Protein AF-A0A0S4QK52-F1 (afdb_monomer_lite)

Sequence (277 aa):
MHCRQPRCTAASPDALSPRVRAPAGSSVERHTVEILSLRLRTGLSNFGPVRRPDRPGGATAGPAPGRPCAKLPAVPTAVGSGPSRRAILAAVPLVGAGASVLLASAGCTSSDPVAPTPTANPADVAAATAAHQREAELLTAYDAAISRHPGLATTLRTIRAHHADHASDLAALGLPGVGASATSATSAAPTTSAAAATEPTTSAGDPAPNTADPADTSETQAATLTALAALEGTTATAHRAGCLTASTGLAGLLASLCAAESAHAELIGKAQPTVAR

Foldseek 3Di:
DDDDDDDDDDDDDPDDDDPDDDDCDDPVVVVVVVVVVVVLVVPPPDPDDDDPPDDDDDDDDDDDDDDDDDDDDDDDDPPDPDDDPVPPPPDDDDDDDDDDDPPDPDDPPPPDPPDPDPDDDVLQLVLLLVLLVLLVVLLVLLVVLCVLAVVCNVVSVVLSVVSVVLLVVSVVVVRPNRPPPDPPPDDPDDPDDDDDDDDDDDDDDDDDPPDDDPSHALVNNLVSLLVSLVSLQVSLVSLCVSLVRDDPVSSVSSPSSSVSSPVVSVVSVVCSVVSVD

Secondary structure (DSSP, 8-state):
--PPPPP-PPPP---PPP--------HHHHHHHHHHHHHHHTT-------PPPPPPP--------------PPPP------PPPGGGSSS------------------------PPPPPPPHHHHHHHHHHHHHHHHHHHHHHHHHHH-GGGHHHHHHHHHHHHHHHHHHHHT--TTSS---S---------------PPP------------TTS-HHHHHHHHHHHHHHHHHHHHHHHHHHTTS-HHHHHHHHHHHHHHHHHHHHHHHHHHHH--

Radius of gyration: 32.12 Å; chains: 1; bounding box: 55×112×88 Å

pLDDT: mean 70.53, std 21.99, range [33.38, 98.56]

Organism: NCBI:txid795642

Structure (mmCIF, N/CA/C/O backbone):
data_AF-A0A0S4QK52-F1
#
_entry.id   AF-A0A0S4QK52-F1
#
loop_
_atom_site.group_PDB
_atom_site.id
_atom_site.type_symbol
_atom_site.label_atom_id
_atom_site.label_alt_id
_atom_site.label_comp_id
_at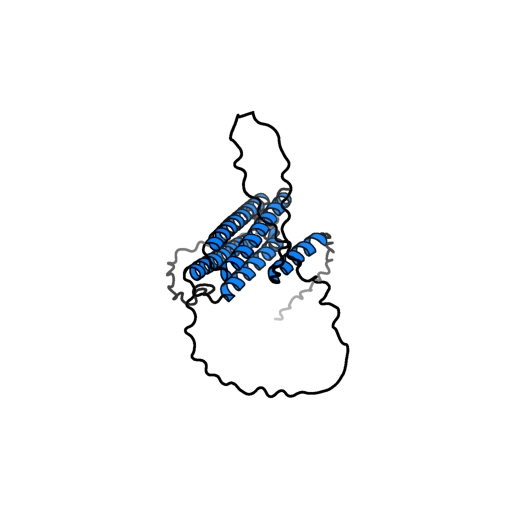om_site.label_asym_id
_atom_site.label_entity_id
_atom_site.label_seq_id
_atom_site.pdbx_PDB_ins_code
_atom_site.Cartn_x
_atom_site.Cartn_y
_atom_site.Cartn_z
_atom_site.occupancy
_atom_site.B_iso_or_equiv
_atom_site.auth_seq_id
_atom_site.auth_comp_id
_atom_site.auth_asym_id
_atom_site.auth_atom_id
_atom_site.pdbx_PDB_model_num
ATOM 1 N N . MET A 1 1 ? -19.087 -63.203 42.832 1.00 43.00 1 MET A N 1
ATOM 2 C CA . MET A 1 1 ? -18.611 -61.820 42.622 1.00 43.00 1 MET A CA 1
ATOM 3 C C . MET A 1 1 ? -19.157 -61.326 41.291 1.00 43.00 1 MET A C 1
ATOM 5 O O . MET A 1 1 ? -18.789 -61.863 40.257 1.00 43.00 1 MET A O 1
ATOM 9 N N . HIS A 1 2 ? -20.122 -60.411 41.317 1.00 43.91 2 HIS A N 1
ATOM 10 C CA . HIS A 1 2 ? -20.730 -59.802 40.131 1.00 43.91 2 HIS A CA 1
ATOM 11 C C . HIS A 1 2 ? -20.688 -58.288 40.335 1.00 43.91 2 HIS A C 1
ATOM 13 O O . HIS A 1 2 ? -21.418 -57.757 41.170 1.00 43.91 2 HIS A O 1
ATOM 19 N N . CYS A 1 3 ? -19.793 -57.612 39.614 1.00 49.44 3 CYS A N 1
ATOM 20 C CA . CYS A 1 3 ? -19.711 -56.156 39.603 1.00 49.44 3 CYS A CA 1
ATOM 21 C C . CYS A 1 3 ? -20.792 -55.595 38.677 1.00 49.44 3 CYS A C 1
ATOM 23 O O . CYS A 1 3 ? -20.814 -55.858 37.476 1.00 49.44 3 CYS A O 1
ATOM 25 N N . ARG A 1 4 ? -21.701 -54.827 39.274 1.00 57.47 4 ARG A N 1
ATOM 26 C CA . ARG A 1 4 ? -22.818 -54.135 38.634 1.00 57.47 4 ARG A CA 1
ATOM 27 C C . ARG A 1 4 ? -22.310 -52.773 38.147 1.00 57.47 4 ARG A C 1
ATOM 29 O O . ARG A 1 4 ? -21.865 -51.976 38.966 1.00 57.47 4 ARG A O 1
ATOM 36 N N . GLN A 1 5 ? -22.350 -52.511 36.841 1.00 53.88 5 GLN A N 1
ATOM 37 C CA . GLN A 1 5 ? -22.011 -51.192 36.296 1.00 53.88 5 GLN A CA 1
ATOM 38 C C . GLN A 1 5 ? -23.176 -50.196 36.444 1.00 53.88 5 GLN A C 1
ATOM 40 O O . GLN A 1 5 ? -24.331 -50.590 36.247 1.00 53.88 5 GLN A O 1
ATOM 45 N N . PRO A 1 6 ? -22.905 -48.913 36.753 1.00 62.16 6 PRO A N 1
ATOM 46 C CA . PRO A 1 6 ? -23.911 -47.861 36.731 1.00 62.16 6 PRO A CA 1
ATOM 47 C C . PRO A 1 6 ? -24.115 -47.311 35.310 1.00 62.16 6 PRO A C 1
ATOM 49 O O . PRO A 1 6 ? -23.175 -47.118 34.544 1.00 62.16 6 PRO A O 1
ATOM 52 N N . ARG A 1 7 ? -25.384 -47.063 34.970 1.00 60.03 7 ARG A N 1
ATOM 53 C CA . ARG A 1 7 ? -25.834 -46.450 33.716 1.00 60.03 7 ARG A CA 1
ATOM 54 C C . ARG A 1 7 ? -25.614 -44.936 33.764 1.00 60.03 7 ARG A C 1
ATOM 56 O O . ARG A 1 7 ? -26.207 -44.272 34.608 1.00 60.03 7 ARG A O 1
ATOM 63 N N . CYS A 1 8 ? -24.841 -44.398 32.824 1.00 50.81 8 CYS A N 1
ATOM 64 C CA . CYS A 1 8 ? -24.796 -42.963 32.546 1.00 50.81 8 CYS A CA 1
ATOM 65 C C . CYS A 1 8 ? -25.960 -42.582 31.620 1.00 50.81 8 CYS A C 1
ATOM 67 O O . CYS A 1 8 ? -26.027 -43.019 30.472 1.00 50.81 8 CYS A O 1
ATOM 69 N N . THR A 1 9 ? -26.888 -41.779 32.131 1.00 58.16 9 THR A N 1
ATOM 70 C CA . THR A 1 9 ? -27.933 -41.096 31.362 1.00 58.16 9 THR A CA 1
ATOM 71 C C . THR A 1 9 ? -27.340 -39.886 30.645 1.00 58.16 9 THR A C 1
ATOM 73 O O . THR A 1 9 ? -26.840 -38.970 31.293 1.00 58.16 9 THR A O 1
ATOM 76 N N . ALA A 1 10 ? -27.399 -39.882 29.313 1.00 48.88 10 ALA A N 1
ATOM 77 C CA . ALA A 1 10 ? -27.053 -38.733 28.485 1.00 48.88 10 ALA A CA 1
ATOM 78 C C . ALA A 1 10 ? -28.151 -37.660 28.587 1.00 48.88 10 ALA A C 1
ATOM 80 O O . ALA A 1 10 ? -29.318 -37.933 28.303 1.00 48.88 10 ALA A O 1
ATOM 81 N N . ALA A 1 11 ? -27.772 -36.450 29.000 1.00 50.84 11 ALA A N 1
ATOM 82 C CA . ALA A 1 11 ? -28.618 -35.264 28.964 1.00 50.84 11 ALA A CA 1
ATOM 83 C C . ALA A 1 11 ? -28.482 -34.577 27.595 1.00 50.84 11 ALA A C 1
ATOM 85 O O . ALA A 1 11 ? -27.373 -34.337 27.122 1.00 50.84 11 ALA A O 1
ATOM 86 N N . SER A 1 12 ? -29.621 -34.287 26.965 1.00 54.88 12 SER A N 1
ATOM 87 C CA . SER A 1 12 ? -29.738 -33.528 25.716 1.00 54.88 12 SER A CA 1
ATOM 88 C C . SER A 1 12 ? -29.705 -32.024 26.014 1.00 54.88 12 SER A C 1
ATOM 90 O O . SER A 1 12 ? -30.523 -31.579 26.821 1.00 54.88 12 SER A O 1
ATOM 92 N N . PRO A 1 13 ? -28.826 -31.223 25.385 1.00 59.38 13 PRO A N 1
ATOM 93 C CA . PRO A 1 13 ? -28.937 -29.774 25.422 1.00 59.38 13 PRO A CA 1
ATOM 94 C C . PRO A 1 13 ? -29.686 -29.275 24.180 1.00 59.38 13 PRO A C 1
ATOM 96 O O . PRO A 1 13 ? -29.113 -29.124 23.103 1.00 59.38 13 PRO A O 1
ATOM 99 N N . ASP A 1 14 ? -30.975 -29.002 24.359 1.00 58.12 14 ASP A N 1
ATOM 100 C CA . ASP A 1 14 ? -31.782 -28.187 23.451 1.00 58.12 14 ASP A CA 1
ATOM 101 C C . ASP A 1 14 ? -31.694 -26.741 23.969 1.00 58.12 14 ASP A C 1
ATOM 103 O O . ASP A 1 14 ? -32.298 -26.392 24.986 1.00 58.12 14 ASP A O 1
ATOM 107 N N . ALA A 1 15 ? -30.847 -25.915 23.350 1.00 46.19 15 ALA A N 1
ATOM 108 C CA . ALA A 1 15 ? -30.654 -24.524 23.750 1.00 46.19 15 ALA A CA 1
ATOM 109 C C . ALA A 1 15 ? -30.696 -23.598 22.531 1.00 46.19 15 ALA A C 1
ATOM 111 O O . ALA A 1 15 ? -29.905 -23.694 21.591 1.00 46.19 15 ALA A O 1
ATOM 112 N N . LEU A 1 16 ? -31.672 -22.696 22.594 1.00 52.41 16 LEU A N 1
ATOM 113 C CA . LEU A 1 16 ? -32.030 -21.677 21.626 1.00 52.41 16 LEU A CA 1
ATOM 114 C C . LEU A 1 16 ? -30.819 -20.850 21.165 1.00 52.41 16 LEU A C 1
ATOM 116 O O . LEU A 1 16 ? -30.166 -20.180 21.961 1.00 52.41 16 LEU A O 1
ATOM 120 N N . SER A 1 17 ? -30.593 -20.812 19.852 1.00 48.50 17 SER A N 1
ATOM 121 C CA . SER A 1 17 ? -29.702 -19.832 19.226 1.00 48.50 17 SER A CA 1
ATOM 122 C C . SER A 1 17 ? -30.371 -18.449 19.168 1.00 48.50 17 SER A C 1
ATOM 124 O O . SER A 1 17 ? -31.448 -18.324 18.575 1.00 48.50 17 SER A O 1
ATOM 126 N N . PRO A 1 18 ? -29.755 -17.381 19.707 1.00 51.25 18 PRO A N 1
ATOM 127 C CA . PRO A 1 18 ? -30.228 -16.022 19.490 1.00 51.25 18 PRO A CA 1
ATOM 128 C C . PRO A 1 18 ? -29.895 -15.574 18.059 1.00 51.25 18 PRO A C 1
ATOM 130 O O . PRO A 1 18 ? -28.737 -15.534 17.643 1.00 51.25 18 PRO A O 1
ATOM 133 N N . ARG A 1 19 ? -30.926 -15.198 17.293 1.00 41.31 19 ARG A N 1
ATOM 134 C CA . ARG A 1 19 ? -30.771 -14.472 16.023 1.00 41.31 19 ARG A CA 1
ATOM 135 C C . ARG A 1 19 ? -30.183 -13.087 16.308 1.00 41.31 19 ARG A C 1
ATOM 137 O O . ARG A 1 19 ? -30.919 -12.140 16.577 1.00 41.31 19 ARG A O 1
ATOM 144 N N . VAL A 1 20 ? -28.863 -12.962 16.217 1.00 46.88 20 VAL A N 1
ATOM 145 C CA . VAL A 1 20 ? -28.184 -11.663 16.176 1.00 46.88 20 VAL A CA 1
ATOM 146 C C . VAL A 1 20 ? -28.457 -11.032 14.811 1.00 46.88 20 VAL A C 1
ATOM 148 O O . VAL A 1 20 ? -28.022 -11.517 13.768 1.00 46.88 20 VAL A O 1
ATOM 151 N N . ARG A 1 21 ? -29.244 -9.956 14.818 1.00 46.25 21 ARG A N 1
ATOM 152 C CA . ARG A 1 21 ? -29.555 -9.140 13.644 1.00 46.25 21 ARG A CA 1
ATOM 153 C C . ARG A 1 21 ? -28.323 -8.292 13.317 1.00 46.25 21 ARG A C 1
ATOM 155 O O . ARG A 1 21 ? -28.022 -7.350 14.041 1.00 46.25 21 ARG A O 1
ATOM 162 N N . ALA A 1 22 ? -27.609 -8.648 12.251 1.00 40.84 22 ALA A N 1
ATOM 163 C CA . ALA A 1 22 ? -26.472 -7.875 11.759 1.00 40.84 22 ALA A CA 1
ATOM 164 C C . ALA A 1 22 ? -26.901 -6.432 11.407 1.00 40.84 22 ALA A C 1
ATOM 166 O O . ALA A 1 22 ? -27.966 -6.251 10.803 1.00 40.84 22 ALA A O 1
ATOM 167 N N . PRO A 1 23 ? -26.105 -5.403 11.755 1.00 49.50 23 PRO A N 1
ATOM 168 C CA . PRO A 1 23 ? -26.383 -4.037 11.342 1.00 49.50 23 PRO A CA 1
ATOM 169 C C . PRO A 1 23 ? -26.212 -3.914 9.825 1.00 49.50 23 PRO A C 1
ATOM 171 O O . PRO A 1 23 ? -25.238 -4.396 9.244 1.00 49.50 23 PRO A O 1
ATOM 174 N N . ALA A 1 24 ? -27.175 -3.258 9.180 1.00 47.03 24 ALA A N 1
ATOM 175 C CA . ALA A 1 24 ? -27.124 -2.905 7.769 1.00 47.03 24 ALA A CA 1
ATOM 176 C C . ALA A 1 24 ? -26.020 -1.857 7.536 1.00 47.03 24 ALA A C 1
ATOM 178 O O . ALA A 1 24 ? -26.281 -0.659 7.479 1.00 47.03 24 ALA A O 1
ATOM 179 N N . GLY A 1 25 ? -24.770 -2.316 7.440 1.00 41.78 25 GLY A N 1
ATOM 180 C CA . GLY A 1 25 ? -23.644 -1.513 6.974 1.00 41.78 25 GLY A CA 1
ATOM 181 C C . GLY A 1 25 ? -23.904 -1.073 5.537 1.00 41.78 25 GLY A C 1
ATOM 182 O O . GLY A 1 25 ? -24.152 -1.914 4.665 1.00 41.78 25 GLY A O 1
ATOM 183 N N . SER A 1 26 ? -23.906 0.244 5.333 1.00 48.22 26 SER A N 1
ATOM 184 C CA . SER A 1 26 ? -24.355 0.927 4.124 1.00 48.22 26 SER A CA 1
ATOM 185 C C . SER A 1 26 ? -23.719 0.338 2.855 1.00 48.22 26 SER A C 1
ATOM 187 O O . SER A 1 26 ? -22.507 0.177 2.728 1.00 48.22 26 SER A O 1
ATOM 189 N N . SER A 1 27 ? -24.561 0.005 1.876 1.00 47.41 27 SER A N 1
ATOM 190 C CA . SER A 1 27 ? -24.146 -0.571 0.588 1.00 47.41 27 SER A CA 1
ATOM 191 C C . SER A 1 27 ? -23.271 0.376 -0.255 1.00 47.41 27 SER A C 1
ATOM 193 O O . SER A 1 27 ? -22.750 -0.029 -1.291 1.00 47.41 27 SER A O 1
ATOM 195 N N . VAL A 1 28 ? -23.116 1.631 0.175 1.00 50.09 28 VAL A N 1
ATOM 196 C CA . VAL A 1 28 ? -22.441 2.702 -0.565 1.00 50.09 28 VAL A CA 1
ATOM 197 C C . VAL A 1 28 ? -20.920 2.658 -0.364 1.00 50.09 28 VAL A C 1
ATOM 199 O O . VAL A 1 28 ? -20.176 2.840 -1.328 1.00 50.09 28 VAL A O 1
ATOM 202 N N . GLU A 1 29 ? -20.425 2.321 0.832 1.00 48.03 29 GLU A N 1
ATOM 203 C CA . GLU A 1 29 ? -18.972 2.211 1.063 1.00 48.03 29 GLU A CA 1
ATOM 204 C C . GLU A 1 29 ? -18.362 0.998 0.355 1.00 48.03 29 GLU A C 1
ATOM 206 O O . GLU A 1 29 ? -17.316 1.121 -0.281 1.00 48.03 29 GLU A O 1
ATOM 211 N N . ARG A 1 30 ? -19.060 -0.147 0.352 1.00 52.78 30 ARG A N 1
ATOM 212 C CA . ARG A 1 30 ? -18.590 -1.357 -0.347 1.00 52.78 30 ARG A CA 1
ATOM 213 C C . ARG A 1 30 ? -18.442 -1.159 -1.858 1.00 52.78 30 ARG A C 1
ATOM 215 O O . ARG A 1 30 ? -17.514 -1.704 -2.443 1.00 52.78 30 ARG A O 1
ATOM 222 N N . HIS A 1 31 ? -19.302 -0.353 -2.483 1.00 46.03 31 HIS A N 1
ATOM 223 C CA . HIS A 1 31 ? -19.218 -0.068 -3.920 1.00 46.03 31 HIS A CA 1
ATOM 224 C C . HIS A 1 31 ? -18.067 0.877 -4.283 1.00 46.03 31 HIS A C 1
ATOM 226 O O . HIS A 1 31 ? -17.498 0.777 -5.367 1.00 46.03 31 HIS A O 1
ATOM 232 N N . THR A 1 32 ? -17.697 1.787 -3.383 1.00 50.44 32 THR A N 1
ATOM 233 C CA . THR A 1 32 ? -16.669 2.793 -3.680 1.00 50.44 32 THR A CA 1
ATOM 234 C C . THR A 1 32 ? -15.266 2.178 -3.653 1.00 50.44 32 THR A C 1
ATOM 236 O O . THR A 1 32 ? -14.434 2.510 -4.497 1.00 50.44 32 THR A O 1
ATOM 239 N N . VAL A 1 33 ? -15.029 1.224 -2.744 1.00 53.88 33 VAL A N 1
ATOM 240 C CA . VAL A 1 33 ? -13.758 0.485 -2.648 1.00 53.88 33 VAL A CA 1
ATOM 241 C C . VAL A 1 33 ? -13.579 -0.464 -3.837 1.00 53.88 33 VAL A C 1
ATOM 243 O O . VAL A 1 33 ? -12.517 -0.470 -4.449 1.00 53.88 33 VAL A O 1
ATOM 246 N N . GLU A 1 34 ? -14.632 -1.183 -4.241 1.00 54.25 34 GLU A N 1
ATOM 247 C CA . GLU A 1 34 ? -14.617 -2.041 -5.439 1.00 54.25 34 GLU A CA 1
ATOM 248 C C . GLU A 1 34 ? -14.289 -1.245 -6.710 1.00 54.25 34 GLU A C 1
ATOM 250 O O . GLU A 1 34 ? -13.429 -1.650 -7.486 1.00 54.25 34 GLU A O 1
ATOM 255 N N . ILE A 1 35 ? -14.896 -0.068 -6.905 1.00 53.56 35 ILE A N 1
ATOM 256 C CA . ILE A 1 35 ? -14.652 0.763 -8.094 1.00 53.56 35 ILE A CA 1
ATOM 257 C C . ILE A 1 35 ? -13.223 1.326 -8.116 1.00 53.56 35 ILE A C 1
ATOM 259 O O . ILE A 1 35 ? -12.638 1.434 -9.197 1.00 53.56 35 ILE A O 1
ATOM 263 N N . LEU A 1 36 ? -12.642 1.674 -6.961 1.00 50.00 36 LEU A N 1
ATOM 264 C CA . LEU A 1 36 ? -11.237 2.087 -6.902 1.00 50.00 36 LEU A CA 1
ATOM 265 C C . LEU A 1 36 ? -10.311 0.905 -7.215 1.00 50.00 36 LEU A C 1
ATOM 267 O O . LEU A 1 36 ? -9.479 1.022 -8.113 1.00 50.00 36 LEU A O 1
ATOM 271 N N . SER A 1 37 ? -10.504 -0.244 -6.564 1.00 48.28 37 SER A N 1
ATOM 272 C CA . SER A 1 37 ? -9.679 -1.443 -6.766 1.00 48.28 37 SER A CA 1
ATOM 273 C C . SER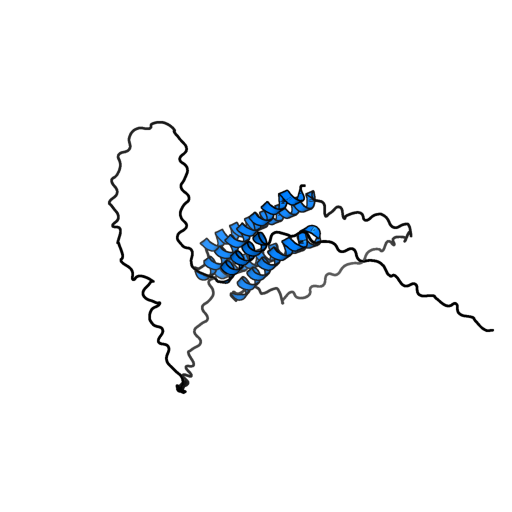 A 1 37 ? -9.764 -1.988 -8.197 1.00 48.28 37 SER A C 1
ATOM 275 O O . SER A 1 37 ? -8.749 -2.397 -8.761 1.00 48.28 37 SER A O 1
ATOM 277 N N . LEU A 1 38 ? -10.939 -1.927 -8.836 1.00 47.47 38 LEU A N 1
ATOM 278 C CA . LEU A 1 38 ? -11.115 -2.323 -10.237 1.00 47.47 38 LEU A CA 1
ATOM 279 C C . LEU A 1 38 ? -10.433 -1.337 -11.200 1.00 47.47 38 LEU A C 1
ATOM 281 O O . LEU A 1 38 ? -9.8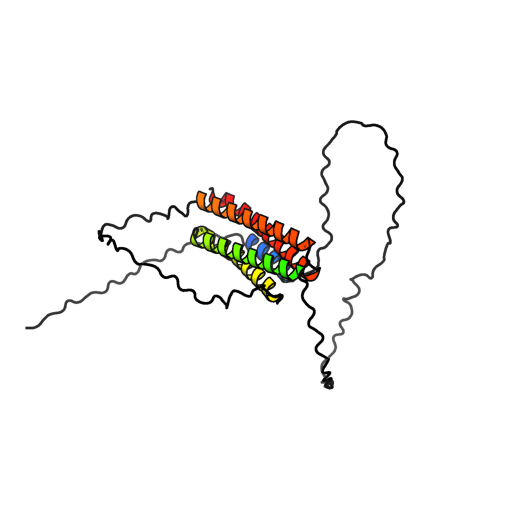98 -1.748 -12.231 1.00 47.47 38 LEU A O 1
ATOM 285 N N . ARG A 1 39 ? -10.403 -0.037 -10.870 1.00 50.72 39 ARG A N 1
ATOM 286 C CA . ARG A 1 39 ? -9.687 0.987 -11.657 1.00 50.72 39 ARG A CA 1
ATOM 287 C C . ARG A 1 39 ? -8.170 0.908 -11.501 1.00 50.72 39 ARG A C 1
ATOM 289 O O . ARG A 1 39 ? -7.470 1.159 -12.476 1.00 50.72 39 ARG A O 1
ATOM 296 N N . LEU A 1 40 ? -7.683 0.535 -10.320 1.00 48.16 40 LEU A N 1
ATOM 297 C CA . LEU A 1 40 ? -6.263 0.288 -10.060 1.00 48.16 40 LEU A CA 1
ATOM 298 C C . LEU A 1 40 ? -5.780 -0.994 -10.769 1.00 48.16 40 LEU A C 1
ATOM 300 O O . LEU A 1 40 ? -4.752 -0.957 -11.437 1.00 48.16 40 LEU A O 1
ATOM 304 N N . ARG A 1 41 ? -6.564 -2.086 -10.751 1.00 47.06 41 ARG A N 1
ATOM 305 C CA . ARG A 1 41 ? -6.215 -3.348 -11.447 1.00 47.06 41 ARG A CA 1
ATOM 306 C C . ARG A 1 41 ? -6.271 -3.284 -12.970 1.00 47.06 41 ARG A C 1
ATOM 308 O O . ARG A 1 41 ? -5.556 -4.024 -13.632 1.00 47.06 41 ARG A O 1
ATOM 315 N N . THR A 1 42 ? -7.138 -2.457 -13.553 1.00 46.81 42 THR A N 1
ATOM 316 C CA . THR A 1 42 ? -7.342 -2.465 -15.016 1.00 46.81 42 THR A CA 1
ATOM 317 C C . THR A 1 42 ? -6.363 -1.593 -15.796 1.00 46.81 42 THR A C 1
ATOM 319 O O . THR A 1 42 ? -6.466 -1.551 -17.021 1.00 46.81 42 THR A O 1
ATOM 322 N N . GLY A 1 43 ? -5.414 -0.903 -15.142 1.00 40.00 43 GLY A N 1
ATOM 323 C CA . GLY A 1 43 ? -4.367 -0.141 -15.839 1.00 40.00 43 GLY A CA 1
ATOM 324 C C . GLY A 1 43 ? -4.917 0.835 -16.889 1.00 40.00 43 GLY A C 1
ATOM 325 O O . GLY A 1 43 ? -4.259 1.135 -17.889 1.00 40.00 43 GLY A O 1
ATOM 326 N N . LEU A 1 44 ? -6.160 1.300 -16.714 1.00 39.62 44 LEU A N 1
ATOM 327 C CA . LEU A 1 44 ? -6.824 2.158 -17.681 1.00 39.62 44 LEU A CA 1
ATOM 328 C C . LEU A 1 44 ? -6.208 3.547 -17.576 1.00 39.62 44 LEU A C 1
ATOM 330 O O . LEU A 1 44 ? -6.564 4.369 -16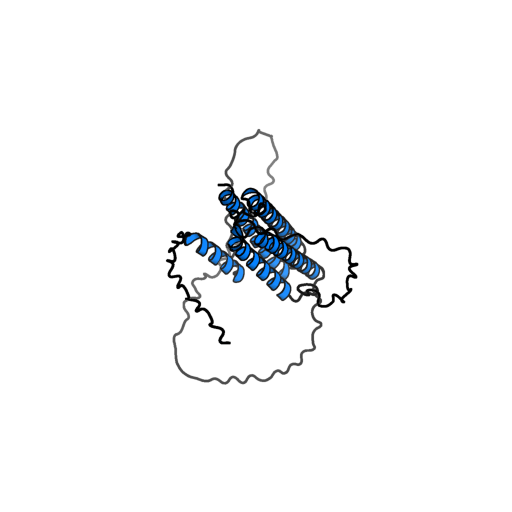.733 1.00 39.62 44 LEU A O 1
ATOM 334 N N . SER A 1 45 ? -5.269 3.773 -18.489 1.00 42.00 45 SER A N 1
ATOM 335 C CA . SER A 1 45 ? -4.535 5.004 -18.769 1.00 42.00 45 SER A CA 1
ATOM 336 C C . SER A 1 45 ? -5.461 6.112 -19.284 1.00 42.00 45 SER A C 1
ATOM 338 O O . SER A 1 45 ? -5.283 6.645 -20.376 1.00 42.00 45 SER A O 1
ATOM 340 N N . ASN A 1 46 ? -6.492 6.452 -18.514 1.00 39.94 46 ASN A N 1
ATOM 341 C CA . ASN A 1 46 ? -7.415 7.533 -18.817 1.00 39.94 46 ASN A CA 1
ATOM 342 C C . ASN A 1 46 ? -7.500 8.492 -17.628 1.00 39.94 46 ASN A C 1
ATOM 344 O O . ASN A 1 46 ? -8.568 8.765 -17.081 1.00 39.94 46 ASN A O 1
ATOM 348 N N . PHE A 1 47 ? -6.342 9.026 -17.236 1.00 42.09 47 PHE A N 1
ATOM 349 C CA . PHE A 1 47 ? -6.298 10.304 -16.541 1.00 42.09 47 PHE A CA 1
ATOM 350 C C . PHE A 1 47 ? -6.726 11.383 -17.539 1.00 42.09 47 PHE A C 1
ATOM 352 O O . PHE A 1 47 ? -5.921 11.950 -18.275 1.00 42.09 47 PHE A O 1
ATOM 359 N N . GLY A 1 48 ? -8.033 11.645 -17.590 1.00 46.22 48 GLY A N 1
ATOM 360 C CA . GLY A 1 48 ? -8.537 12.888 -18.160 1.00 46.22 48 GLY A CA 1
ATOM 361 C C . GLY A 1 48 ? -7.903 14.085 -17.434 1.00 46.22 48 GLY A C 1
ATOM 362 O O . GLY A 1 48 ? -7.490 13.951 -16.279 1.00 46.22 48 GLY A O 1
ATOM 363 N N . PRO A 1 49 ? -7.801 15.256 -18.084 1.00 33.38 49 PRO A N 1
ATOM 364 C CA . PRO A 1 49 ? -7.139 16.416 -17.505 1.00 33.38 49 PRO A CA 1
ATOM 365 C C . PRO A 1 49 ? -7.794 16.780 -16.171 1.00 33.38 49 PRO A C 1
ATOM 367 O O . PRO A 1 49 ? -8.959 17.181 -16.122 1.00 33.38 49 PRO A O 1
ATOM 370 N N . VAL A 1 50 ? -7.033 16.631 -15.086 1.00 43.44 50 VAL A N 1
ATOM 371 C CA . VAL A 1 50 ? -7.419 17.087 -13.751 1.00 43.44 50 VAL A CA 1
ATOM 372 C C . VAL A 1 50 ? -7.622 18.597 -13.842 1.00 43.44 50 VAL A C 1
ATOM 374 O O . VAL A 1 50 ? -6.669 19.359 -14.019 1.00 43.44 50 VAL A O 1
ATOM 377 N N . ARG A 1 51 ? -8.882 19.040 -13.775 1.00 45.75 51 ARG A N 1
ATOM 378 C CA . ARG A 1 51 ? -9.205 20.461 -13.641 1.00 45.75 51 ARG A CA 1
ATOM 379 C C . ARG A 1 51 ? -8.606 20.935 -12.323 1.00 45.75 51 ARG A C 1
ATOM 381 O O . ARG A 1 51 ? -8.965 20.425 -11.264 1.00 45.75 51 ARG A O 1
ATOM 388 N N . ARG A 1 52 ? -7.675 21.888 -12.404 1.00 46.72 52 ARG A N 1
ATOM 389 C CA . ARG A 1 52 ? -7.147 22.588 -11.231 1.00 46.72 52 ARG A CA 1
ATOM 390 C C . ARG A 1 52 ? -8.326 23.174 -10.445 1.00 46.72 52 ARG A C 1
ATOM 392 O O . ARG A 1 52 ? -9.147 23.847 -11.068 1.00 46.72 52 ARG A O 1
ATOM 399 N N . PRO A 1 53 ? -8.421 22.952 -9.126 1.00 48.31 53 PRO A N 1
ATOM 400 C CA . PRO A 1 53 ? -9.363 23.699 -8.314 1.00 48.31 53 PRO A CA 1
ATOM 401 C C . PRO A 1 53 ? -8.976 25.181 -8.352 1.00 48.31 53 PRO A C 1
ATOM 403 O O . PRO A 1 53 ? -7.810 25.538 -8.154 1.00 48.31 53 PRO A O 1
ATOM 406 N N . ASP A 1 54 ? -9.965 26.022 -8.651 1.00 50.41 54 ASP A N 1
ATOM 407 C CA . ASP A 1 54 ? -9.859 27.470 -8.557 1.00 50.41 54 ASP A CA 1
ATOM 408 C C . ASP A 1 54 ? -9.405 27.857 -7.149 1.00 50.41 54 ASP A C 1
ATOM 410 O O . ASP A 1 54 ? -9.982 27.462 -6.135 1.00 50.41 54 ASP A O 1
ATOM 414 N N . ARG A 1 55 ? -8.312 28.615 -7.106 1.00 54.69 55 ARG A N 1
ATOM 415 C CA . ARG A 1 55 ? -7.706 29.136 -5.886 1.00 54.69 55 ARG A CA 1
ATOM 416 C C . ARG A 1 55 ? -8.596 30.277 -5.376 1.00 54.69 55 ARG A C 1
ATOM 418 O O . ARG A 1 55 ? -8.725 31.269 -6.095 1.00 54.69 55 ARG A O 1
ATOM 425 N N . PRO A 1 56 ? -9.187 30.202 -4.170 1.00 57.56 56 PRO A N 1
ATOM 426 C CA . PRO A 1 56 ? -9.905 31.340 -3.617 1.00 57.56 56 PRO A CA 1
ATOM 427 C C . PRO A 1 56 ? -8.906 32.458 -3.302 1.00 57.56 56 PRO A C 1
ATOM 429 O O . PRO A 1 56 ? -7.947 32.275 -2.549 1.00 57.56 56 PRO A O 1
ATOM 432 N N . GLY A 1 57 ? -9.119 33.607 -3.942 1.00 60.94 57 GLY A N 1
ATOM 433 C CA . GLY A 1 57 ? -8.380 34.835 -3.697 1.00 60.94 57 GLY A CA 1
ATOM 434 C C . GLY A 1 57 ? -8.642 35.347 -2.283 1.00 60.94 57 GLY A C 1
ATOM 435 O O . GLY A 1 57 ? -9.770 35.691 -1.943 1.00 60.94 57 GLY A O 1
ATOM 436 N N . GLY A 1 58 ? -7.580 35.395 -1.480 1.00 50.19 58 GLY A N 1
ATOM 437 C CA . GLY A 1 58 ? -7.523 36.048 -0.174 1.00 50.19 58 GLY A CA 1
ATOM 438 C C . GLY A 1 58 ? -6.588 37.256 -0.230 1.00 50.19 58 GLY A C 1
ATOM 439 O O . GLY A 1 58 ? -5.538 37.212 -0.862 1.00 50.19 58 GLY A O 1
ATOM 440 N N . ALA A 1 59 ? -7.034 38.340 0.385 1.00 49.00 59 ALA A N 1
ATOM 441 C CA . ALA A 1 59 ? -6.717 39.728 0.103 1.00 49.00 59 ALA A CA 1
ATOM 442 C C . ALA A 1 59 ? -5.381 40.280 0.656 1.00 49.00 59 ALA A C 1
ATOM 444 O O . ALA A 1 59 ? -4.928 39.931 1.738 1.00 49.00 59 ALA A O 1
ATOM 445 N N . THR A 1 60 ? -4.875 41.260 -0.107 1.00 54.06 60 THR A N 1
ATOM 446 C CA . THR A 1 60 ? -4.253 42.539 0.293 1.00 54.06 60 THR A CA 1
ATOM 447 C C . THR A 1 60 ? -3.025 42.554 1.209 1.00 54.06 60 THR A C 1
ATOM 449 O O . THR A 1 60 ? -3.139 42.589 2.431 1.00 54.06 60 THR A O 1
ATOM 452 N N . ALA A 1 61 ? -1.856 42.781 0.600 1.00 47.97 61 ALA A N 1
ATOM 453 C CA . ALA A 1 61 ? -0.761 43.518 1.225 1.00 47.97 61 ALA A CA 1
ATOM 454 C C . ALA A 1 61 ? -0.117 44.485 0.211 1.00 47.97 61 ALA A C 1
ATOM 456 O O . ALA A 1 61 ? 0.376 44.045 -0.820 1.00 47.97 61 ALA A O 1
ATOM 457 N N . GLY A 1 62 ? -0.163 45.784 0.538 1.00 53.31 62 GLY A N 1
ATOM 458 C CA . GLY A 1 62 ? 0.891 46.797 0.341 1.00 53.31 62 GLY A CA 1
ATOM 459 C C . GLY A 1 62 ? 1.405 47.136 -1.074 1.00 53.31 62 GLY A C 1
ATOM 460 O O . GLY A 1 62 ? 1.896 46.259 -1.779 1.00 53.31 62 GLY A O 1
ATOM 461 N N . PRO A 1 63 ? 1.419 48.425 -1.475 1.00 63.16 63 PRO A N 1
ATOM 462 C CA . PRO A 1 63 ? 1.950 48.850 -2.766 1.00 63.16 63 PRO A CA 1
ATOM 463 C C . PRO A 1 63 ? 3.485 48.932 -2.743 1.00 63.16 63 PRO A C 1
ATOM 465 O O . PRO A 1 63 ? 4.062 49.701 -1.977 1.00 63.16 63 PRO A O 1
ATOM 468 N N . ALA A 1 64 ? 4.145 48.191 -3.634 1.00 55.03 64 ALA A N 1
ATOM 469 C CA . ALA A 1 64 ? 5.548 48.401 -3.989 1.00 55.03 64 ALA A CA 1
ATOM 470 C C . ALA A 1 64 ? 5.631 48.919 -5.439 1.00 55.03 64 ALA A C 1
ATOM 472 O O . ALA A 1 64 ? 5.010 48.327 -6.328 1.00 55.03 64 ALA A O 1
ATOM 473 N N . PRO A 1 65 ? 6.357 50.019 -5.710 1.00 64.19 65 PRO A N 1
ATOM 474 C CA . PRO A 1 65 ? 6.407 50.607 -7.039 1.00 64.19 65 PRO A CA 1
ATOM 475 C C . PRO A 1 65 ? 7.366 49.862 -7.976 1.00 64.19 65 PRO A C 1
ATOM 477 O O . PRO A 1 65 ? 8.517 49.592 -7.647 1.00 64.19 65 PRO A O 1
ATOM 480 N N . GLY A 1 66 ? 6.880 49.638 -9.197 1.00 56.25 66 GLY A N 1
ATOM 481 C CA . GLY A 1 66 ? 7.669 49.815 -10.414 1.00 56.25 66 GLY A CA 1
ATOM 482 C C . GLY A 1 66 ? 8.695 48.736 -10.747 1.00 56.25 66 GLY A C 1
ATOM 483 O O . GLY A 1 66 ? 9.895 48.934 -10.582 1.00 56.25 66 GLY A O 1
ATOM 484 N N . ARG A 1 67 ? 8.240 47.659 -11.394 1.00 59.75 67 ARG A N 1
ATOM 485 C CA . ARG A 1 67 ? 9.075 46.922 -12.353 1.00 59.75 67 ARG A CA 1
ATOM 486 C C . ARG A 1 67 ? 8.371 46.875 -13.711 1.00 59.75 67 ARG A C 1
ATOM 488 O O . ARG A 1 67 ? 7.225 46.428 -13.767 1.00 59.75 67 ARG A O 1
ATOM 495 N N . PRO A 1 68 ? 9.005 47.360 -14.795 1.00 61.91 68 PRO A N 1
ATOM 496 C CA . PRO A 1 68 ? 8.389 47.370 -16.113 1.00 61.91 68 PRO A CA 1
ATOM 497 C C . PRO A 1 68 ? 8.181 45.941 -16.624 1.00 61.91 68 PRO A C 1
ATOM 499 O O . PRO A 1 68 ? 9.084 45.105 -16.590 1.00 61.91 68 PRO A O 1
ATOM 502 N N . CYS A 1 69 ? 6.963 45.684 -17.099 1.00 48.62 69 CYS A N 1
ATOM 503 C CA . CYS A 1 69 ? 6.566 44.454 -17.767 1.00 48.62 69 CYS A CA 1
ATOM 504 C C . CYS A 1 69 ? 7.428 44.216 -19.011 1.00 48.62 69 CYS A C 1
ATOM 506 O O . CYS A 1 69 ? 7.293 44.920 -20.013 1.00 48.62 69 CYS A O 1
ATOM 508 N N . ALA A 1 70 ? 8.263 43.179 -18.973 1.00 60.25 70 ALA A N 1
ATOM 509 C CA . ALA A 1 70 ? 8.783 42.566 -20.184 1.00 60.25 70 ALA A CA 1
ATOM 510 C C . ALA A 1 70 ? 7.625 41.836 -20.881 1.00 60.25 70 ALA A C 1
ATOM 512 O O . ALA A 1 70 ? 7.052 40.879 -20.360 1.00 60.25 70 ALA A O 1
ATOM 513 N N . LYS A 1 71 ? 7.250 42.350 -22.051 1.00 63.44 71 LYS A N 1
ATOM 514 C CA . LYS A 1 71 ? 6.218 41.815 -22.937 1.00 63.44 71 LYS A CA 1
ATOM 515 C C . LYS A 1 71 ? 6.709 40.481 -23.507 1.00 63.44 71 LYS A C 1
ATOM 517 O O . LYS A 1 71 ? 7.528 40.467 -24.419 1.00 63.44 71 LYS A O 1
ATOM 522 N N . LEU A 1 72 ? 6.253 39.368 -22.935 1.00 63.47 72 LEU A N 1
ATOM 523 C CA . LEU A 1 72 ? 6.523 38.039 -23.482 1.00 63.47 72 LEU A CA 1
ATOM 524 C C . LEU A 1 72 ? 5.755 37.857 -24.807 1.00 63.47 72 LEU A C 1
ATOM 526 O O . LEU A 1 72 ? 4.593 38.266 -24.892 1.00 63.47 72 LEU A O 1
ATOM 530 N N . PRO A 1 73 ? 6.379 37.272 -25.844 1.00 63.06 73 PRO A N 1
ATOM 531 C CA . PRO A 1 73 ? 5.718 36.998 -27.112 1.00 63.06 73 PRO A CA 1
ATOM 532 C C . PRO A 1 73 ? 4.628 35.933 -26.946 1.00 63.06 73 PRO A C 1
ATOM 534 O O . PRO A 1 73 ? 4.784 34.953 -26.219 1.00 63.06 73 PRO A O 1
ATOM 537 N N . ALA A 1 74 ? 3.512 36.155 -27.640 1.00 61.56 74 ALA A N 1
ATOM 538 C CA . ALA A 1 74 ? 2.383 35.243 -27.706 1.00 61.56 74 ALA A CA 1
ATOM 539 C C . ALA A 1 74 ? 2.820 33.880 -28.260 1.00 61.56 74 ALA A C 1
ATOM 541 O O . ALA A 1 74 ? 3.394 33.790 -29.345 1.00 61.56 74 ALA A O 1
ATOM 542 N N . VAL A 1 75 ? 2.523 32.820 -27.512 1.00 66.38 75 VAL A N 1
ATOM 543 C CA . VAL A 1 75 ? 2.681 31.439 -27.971 1.00 66.38 75 VAL A CA 1
ATOM 544 C C . VAL A 1 75 ? 1.542 31.138 -28.955 1.00 66.38 75 VAL A C 1
ATOM 546 O O . VAL A 1 75 ? 0.381 31.357 -28.600 1.00 66.38 75 VAL A O 1
ATOM 549 N N . PRO A 1 76 ? 1.819 30.657 -30.179 1.00 55.47 76 PRO A N 1
ATOM 550 C CA . PRO A 1 76 ? 0.770 30.278 -31.113 1.00 55.47 76 PRO A CA 1
ATOM 551 C C . PRO A 1 76 ? 0.041 29.025 -30.612 1.00 55.47 76 PRO A C 1
ATOM 553 O O . PRO A 1 76 ? 0.610 27.938 -30.521 1.00 55.47 76 PRO A O 1
ATOM 556 N N . THR A 1 77 ? -1.245 29.179 -30.309 1.00 54.19 77 THR A N 1
ATOM 557 C CA . THR A 1 77 ? -2.167 28.071 -30.063 1.00 54.19 77 THR A CA 1
ATOM 558 C C . THR A 1 77 ? -2.449 27.373 -31.392 1.00 54.19 77 THR A C 1
ATOM 560 O O . THR A 1 77 ? -3.249 27.847 -32.198 1.00 54.19 77 THR A O 1
ATOM 563 N N . ALA A 1 78 ? -1.783 26.248 -31.643 1.00 53.25 78 ALA A N 1
ATOM 564 C CA . ALA A 1 78 ? -2.112 25.379 -32.764 1.00 53.25 78 ALA A CA 1
ATOM 565 C C . ALA A 1 78 ? -3.474 24.712 -32.505 1.00 53.25 78 ALA A C 1
ATOM 567 O O . ALA A 1 78 ? -3.590 23.772 -31.718 1.00 53.25 78 ALA A O 1
ATOM 568 N N . VAL A 1 79 ? -4.519 25.210 -33.166 1.00 50.16 79 VAL A N 1
ATOM 569 C CA . VAL A 1 79 ? -5.825 24.547 -33.249 1.00 50.16 79 VAL A CA 1
ATOM 570 C C . VAL A 1 79 ? -5.681 23.372 -34.217 1.00 50.16 79 VAL A C 1
ATOM 572 O O . VAL A 1 79 ? -5.891 23.495 -35.420 1.00 50.16 79 VAL A O 1
ATOM 575 N N . GLY A 1 80 ? -5.259 22.224 -33.690 1.00 47.69 80 GLY A N 1
ATOM 576 C CA . GLY A 1 80 ? -5.302 20.957 -34.410 1.00 47.69 80 GLY A CA 1
ATOM 577 C C . GLY A 1 80 ? -6.733 20.427 -34.441 1.00 47.69 80 GLY A C 1
ATOM 578 O O . GLY A 1 80 ? -7.239 19.944 -33.429 1.00 47.69 80 GLY A O 1
ATOM 579 N N . SER A 1 81 ? -7.382 20.509 -35.602 1.00 56.81 81 SER A N 1
ATOM 580 C CA . SER A 1 81 ? -8.631 19.799 -35.887 1.00 56.81 81 SER A CA 1
ATOM 581 C C . SER A 1 81 ? -8.320 18.303 -36.011 1.00 56.81 81 SER A C 1
ATOM 583 O O . SER A 1 81 ? -7.951 17.810 -37.074 1.00 56.81 81 SER A O 1
ATOM 585 N N . GLY A 1 82 ? -8.358 17.594 -34.883 1.00 60.78 82 GLY A N 1
ATOM 586 C CA . GLY A 1 82 ? -8.216 16.141 -34.844 1.00 60.78 82 GLY A CA 1
ATOM 587 C C . GLY A 1 82 ? -9.517 15.439 -35.259 1.00 60.78 82 GLY A C 1
ATOM 588 O O . GLY A 1 82 ? -10.605 15.959 -34.994 1.00 60.78 82 GLY A O 1
ATOM 589 N N . PRO A 1 83 ? -9.442 14.252 -35.885 1.00 55.22 83 PRO A N 1
ATOM 590 C CA . PRO A 1 83 ? -10.615 13.510 -36.330 1.00 55.22 83 PRO A CA 1
ATOM 591 C C . PRO A 1 83 ? -11.537 13.162 -35.153 1.00 55.22 83 PRO A C 1
ATOM 593 O O . PRO A 1 83 ? -11.137 12.575 -34.147 1.00 55.22 83 PRO A O 1
ATOM 596 N N . SER A 1 84 ? -12.803 13.552 -35.297 1.00 51.97 84 SER A N 1
ATOM 597 C CA . SER A 1 84 ? -13.888 13.290 -34.356 1.00 51.97 84 SER A CA 1
ATOM 598 C C . SER A 1 84 ? -14.015 11.793 -34.049 1.00 51.97 84 SER A C 1
ATOM 600 O O . SER A 1 84 ? -14.265 10.977 -34.936 1.00 51.97 84 SER A O 1
ATOM 602 N N . ARG A 1 85 ? -13.948 11.439 -32.757 1.00 53.06 85 ARG A N 1
ATOM 603 C CA . ARG A 1 85 ? -14.175 10.077 -32.227 1.00 53.06 85 ARG A CA 1
ATOM 604 C C . ARG A 1 85 ? -15.574 9.512 -32.529 1.00 53.06 85 ARG A C 1
ATOM 606 O O . ARG A 1 85 ? -15.840 8.360 -32.210 1.00 53.06 85 ARG A O 1
ATOM 613 N N . ARG A 1 86 ? -16.471 10.292 -33.147 1.00 54.84 86 ARG A N 1
ATOM 614 C CA . ARG A 1 86 ? -17.806 9.836 -33.568 1.00 54.84 86 ARG A CA 1
ATOM 615 C C . ARG A 1 86 ? -17.817 9.088 -34.908 1.00 54.84 86 ARG A C 1
ATOM 617 O O . ARG A 1 86 ? -18.868 8.587 -35.283 1.00 54.84 86 ARG A O 1
ATOM 624 N N . ALA A 1 87 ? -16.684 8.970 -35.605 1.00 51.78 87 ALA A N 1
ATOM 625 C CA . ALA A 1 87 ? -16.610 8.273 -36.894 1.00 51.78 87 ALA A CA 1
ATOM 626 C C . ALA A 1 87 ? -16.298 6.758 -36.809 1.00 51.78 87 ALA A C 1
ATOM 628 O O . ALA A 1 87 ? -16.319 6.092 -37.836 1.00 51.78 87 ALA A O 1
ATOM 629 N N . ILE A 1 88 ? -16.045 6.185 -35.621 1.00 53.34 88 ILE A N 1
ATOM 630 C CA . ILE A 1 88 ? -15.631 4.766 -35.469 1.00 53.34 88 ILE A CA 1
ATOM 631 C C . ILE A 1 88 ? -16.741 3.887 -34.853 1.00 53.34 88 ILE A C 1
ATOM 633 O O . ILE A 1 88 ? -16.473 2.922 -34.150 1.00 53.34 88 ILE A O 1
ATOM 637 N N . LEU A 1 89 ? -18.016 4.216 -35.085 1.00 53.94 89 LEU A N 1
ATOM 638 C CA . LEU A 1 89 ? -19.151 3.361 -34.686 1.00 53.94 89 LEU A CA 1
ATOM 639 C C . LEU A 1 89 ? -20.174 3.145 -35.814 1.00 53.94 89 LEU A C 1
ATOM 641 O O . LEU A 1 89 ? -21.326 2.820 -35.554 1.00 53.94 89 LEU A O 1
ATOM 645 N N . ALA A 1 90 ? -19.761 3.300 -37.075 1.00 52.00 90 ALA A N 1
ATOM 646 C CA . ALA A 1 90 ? -20.639 3.120 -38.236 1.00 52.00 90 ALA A CA 1
ATOM 647 C C . ALA A 1 90 ? -20.065 2.154 -39.289 1.00 52.00 90 ALA A C 1
ATOM 649 O O . ALA A 1 90 ? -20.222 2.374 -40.485 1.00 52.00 90 ALA A O 1
ATOM 650 N N . ALA A 1 91 ? -19.392 1.084 -38.859 1.00 51.88 91 ALA A N 1
ATOM 651 C CA . ALA A 1 91 ? -18.980 0.005 -39.758 1.00 51.88 91 ALA A CA 1
ATOM 652 C C . ALA A 1 91 ? -19.002 -1.352 -39.038 1.00 51.88 91 ALA A C 1
ATOM 654 O O . ALA A 1 91 ? -17.966 -1.950 -38.770 1.00 51.88 91 ALA A O 1
ATOM 655 N N . VAL A 1 92 ? -20.205 -1.831 -38.712 1.00 48.25 92 VAL A N 1
ATOM 656 C CA . VAL A 1 92 ? -20.452 -3.251 -38.425 1.00 48.25 92 VAL A CA 1
ATOM 657 C C . VAL A 1 92 ? -21.347 -3.785 -39.545 1.00 48.25 92 VAL A C 1
ATOM 659 O O . VAL A 1 92 ? -22.560 -3.581 -39.490 1.00 48.25 92 VAL A O 1
ATOM 662 N N . PRO A 1 93 ? -20.797 -4.427 -40.591 1.00 46.66 93 PRO A N 1
ATOM 663 C CA . PRO A 1 93 ? -21.607 -5.232 -41.488 1.00 46.66 93 PRO A CA 1
ATOM 664 C C . PRO A 1 93 ? -21.927 -6.570 -40.812 1.00 46.66 93 PRO A C 1
ATOM 666 O O . PRO A 1 93 ? -21.054 -7.388 -40.531 1.00 46.66 93 PRO A O 1
ATOM 669 N N . LEU A 1 94 ? -23.215 -6.769 -40.550 1.00 51.78 94 LEU A N 1
ATOM 670 C CA . LEU A 1 94 ? -23.824 -8.026 -40.142 1.00 51.78 94 LEU A CA 1
ATOM 671 C C . LEU A 1 94 ? -24.057 -8.901 -41.390 1.00 51.78 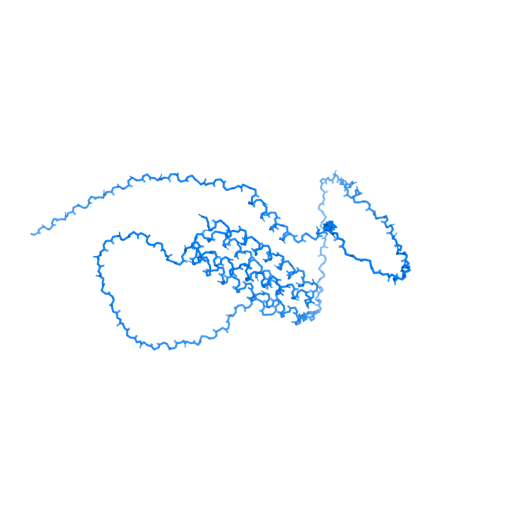94 LEU A C 1
ATOM 673 O O . LEU A 1 94 ? -25.100 -8.791 -42.024 1.00 51.78 94 LEU A O 1
ATOM 677 N N . VAL A 1 95 ? -23.090 -9.744 -41.757 1.00 49.16 95 VAL A N 1
ATOM 678 C CA . VAL A 1 95 ? -23.190 -10.850 -42.740 1.00 49.16 95 VAL A CA 1
ATOM 679 C C . VAL A 1 95 ? -22.082 -11.830 -42.335 1.00 49.16 95 VAL A C 1
ATOM 681 O O . VAL A 1 95 ? -20.977 -11.386 -42.062 1.00 49.16 95 VAL A O 1
ATOM 684 N N . GLY A 1 96 ? -22.202 -13.142 -42.208 1.00 40.88 96 GLY A N 1
ATOM 685 C CA . GLY A 1 96 ? -23.138 -14.169 -42.636 1.00 40.88 96 GLY A CA 1
ATOM 686 C C . GLY A 1 96 ? -22.344 -15.485 -42.517 1.00 40.88 96 GLY A C 1
ATOM 687 O O . GLY A 1 96 ? -21.114 -15.476 -42.526 1.00 40.88 96 GLY A O 1
ATOM 688 N N . ALA A 1 97 ? -23.027 -16.604 -42.311 1.00 50.00 97 ALA A N 1
ATOM 689 C CA . ALA A 1 97 ? -22.410 -17.905 -42.077 1.00 50.00 97 ALA A CA 1
ATOM 690 C C . ALA A 1 97 ? -21.507 -18.386 -43.233 1.00 50.00 97 ALA A C 1
ATOM 692 O O . ALA A 1 97 ? -21.864 -18.246 -44.399 1.00 50.00 97 ALA A O 1
ATOM 693 N N . GLY A 1 98 ? -20.414 -19.072 -42.875 1.00 46.81 98 GLY A N 1
ATOM 694 C CA . GLY A 1 98 ? -19.736 -20.050 -43.730 1.00 46.81 98 GLY A CA 1
ATOM 695 C C . GLY A 1 98 ? -18.487 -19.559 -44.463 1.00 46.81 98 GLY A C 1
ATOM 696 O O . GLY A 1 98 ? -18.588 -18.853 -45.455 1.00 46.81 98 GLY A O 1
ATOM 697 N N . ALA A 1 99 ? -17.317 -20.015 -44.008 1.00 42.50 99 ALA A N 1
ATOM 698 C CA . ALA A 1 99 ? -16.269 -20.630 -44.833 1.00 42.50 99 ALA A CA 1
ATOM 699 C C . ALA A 1 99 ? -14.994 -20.786 -43.996 1.00 42.50 99 ALA A C 1
ATOM 701 O O . ALA A 1 99 ? -14.333 -19.818 -43.625 1.00 42.50 99 ALA A O 1
ATOM 702 N N . SER A 1 100 ? -14.649 -22.038 -43.718 1.00 52.62 100 SER A N 1
ATOM 703 C CA . SER A 1 100 ? -13.349 -22.454 -43.217 1.00 52.62 100 SER A CA 1
ATOM 704 C C . SER A 1 100 ? -12.262 -22.012 -44.198 1.00 52.62 100 SER A C 1
ATOM 706 O O . SER A 1 100 ? -12.132 -22.588 -45.276 1.00 52.62 100 SER A O 1
ATOM 708 N N . VAL A 1 101 ? -11.460 -21.018 -43.823 1.00 49.03 101 VAL A N 1
ATOM 709 C CA . VAL A 1 101 ? -10.182 -20.746 -44.484 1.00 49.03 101 VAL A CA 1
ATOM 710 C C . VAL A 1 101 ? -9.084 -21.224 -43.547 1.00 49.03 101 VAL A C 1
ATOM 712 O O . VAL A 1 101 ? -8.677 -20.537 -42.613 1.00 49.03 101 VAL A O 1
ATOM 715 N N . LEU A 1 102 ? -8.642 -22.455 -43.804 1.00 53.34 102 LEU A N 1
ATOM 716 C CA . LEU A 1 102 ? -7.359 -22.983 -43.362 1.00 53.34 102 LEU A CA 1
ATOM 717 C C . LEU A 1 102 ? -6.261 -22.134 -44.010 1.00 53.34 102 LEU A C 1
ATOM 719 O O . LEU A 1 102 ? -5.806 -22.429 -45.115 1.00 53.34 102 LEU A O 1
ATOM 723 N N . LEU A 1 103 ? -5.857 -21.056 -43.339 1.00 53.19 103 LEU A N 1
ATOM 724 C CA . LEU A 1 103 ? -4.616 -20.378 -43.674 1.00 53.19 103 LEU A CA 1
ATOM 725 C C . LEU A 1 103 ? -3.481 -21.164 -43.024 1.00 53.19 103 LEU A C 1
ATOM 727 O O . LEU A 1 103 ? -3.315 -21.171 -41.806 1.00 53.19 103 LEU A O 1
ATOM 731 N N . ALA A 1 104 ? -2.752 -21.877 -43.877 1.00 51.50 104 ALA A N 1
ATOM 732 C CA . ALA A 1 104 ? -1.528 -22.577 -43.553 1.00 51.50 104 ALA A CA 1
ATOM 733 C C . ALA A 1 104 ? -0.574 -21.647 -42.790 1.00 51.50 104 ALA A C 1
ATOM 735 O O . ALA A 1 104 ? 0.009 -20.722 -43.357 1.00 51.50 104 ALA A O 1
ATOM 736 N N . SER A 1 105 ? -0.402 -21.917 -41.499 1.00 55.38 105 SER A N 1
ATOM 737 C CA . SER A 1 105 ? 0.716 -21.415 -40.714 1.00 55.38 105 SER A CA 1
ATOM 738 C C . SER A 1 105 ? 1.982 -22.099 -41.225 1.00 55.38 105 SER A C 1
ATOM 740 O O . SER A 1 105 ? 2.372 -23.165 -40.744 1.00 55.38 105 SER A O 1
ATOM 742 N N . ALA A 1 106 ? 2.582 -21.518 -42.264 1.00 54.53 106 ALA A N 1
ATOM 743 C CA . ALA A 1 106 ? 3.930 -21.847 -42.687 1.00 54.53 106 ALA A CA 1
ATOM 744 C C . ALA A 1 106 ? 4.858 -21.674 -41.479 1.00 54.53 106 ALA A C 1
ATOM 746 O O . ALA A 1 106 ? 4.945 -20.597 -40.888 1.00 54.53 106 ALA A O 1
ATOM 747 N N . GLY A 1 107 ? 5.496 -22.772 -41.084 1.00 48.88 107 GLY A N 1
ATOM 748 C CA . GLY A 1 107 ? 6.484 -22.790 -40.024 1.00 48.88 107 GLY A CA 1
ATOM 749 C C . GLY A 1 107 ? 7.696 -21.956 -40.416 1.00 48.88 107 GLY A C 1
ATOM 750 O O . GLY A 1 107 ? 8.578 -22.433 -41.123 1.00 48.88 107 GLY A O 1
ATOM 751 N N . CYS A 1 108 ? 7.767 -20.733 -39.902 1.00 50.84 108 CYS A N 1
ATOM 752 C CA . CYS A 1 108 ? 9.031 -20.037 -39.723 1.00 50.84 108 CYS A CA 1
ATOM 753 C C . CYS A 1 108 ? 9.642 -20.527 -38.410 1.00 50.84 108 CYS A C 1
ATOM 755 O O . CYS A 1 108 ? 9.488 -19.913 -37.358 1.00 50.84 108 CYS A O 1
ATOM 757 N N . THR A 1 109 ? 10.338 -21.659 -38.476 1.00 57.72 109 THR A N 1
ATOM 758 C CA . THR A 1 109 ? 11.374 -22.005 -37.498 1.00 57.72 109 THR A CA 1
ATOM 759 C C . THR A 1 109 ? 12.574 -21.090 -37.761 1.00 57.72 109 THR A C 1
ATOM 761 O O . THR A 1 109 ? 13.610 -21.519 -38.267 1.00 57.72 109 THR A O 1
ATOM 764 N N . SER A 1 110 ? 12.418 -19.799 -37.464 1.00 53.09 110 SER A N 1
ATOM 765 C CA . SER A 1 110 ? 13.568 -18.931 -37.247 1.00 53.09 110 SER A CA 1
ATOM 766 C C . SER A 1 110 ? 14.087 -19.264 -35.861 1.00 53.09 110 SER A C 1
ATOM 768 O O . SER A 1 110 ? 13.526 -18.855 -34.848 1.00 53.09 110 SER A O 1
ATOM 770 N N . SER A 1 111 ? 15.143 -20.071 -35.812 1.00 56.28 111 SER A N 1
ATOM 771 C CA . SER A 1 111 ? 16.044 -20.082 -34.668 1.00 56.28 111 SER A CA 1
ATOM 772 C C . SER A 1 111 ? 16.757 -18.733 -34.660 1.00 56.28 111 SER A C 1
ATOM 774 O O . SER A 1 111 ? 17.873 -18.610 -35.162 1.00 56.28 111 SER A O 1
ATOM 776 N N . ASP A 1 112 ? 16.062 -17.702 -34.178 1.00 56.97 112 ASP A N 1
ATOM 777 C CA . ASP A 1 112 ? 16.683 -16.413 -33.931 1.00 56.97 112 ASP A CA 1
ATOM 778 C C . ASP A 1 112 ? 17.815 -16.629 -32.919 1.00 56.97 112 ASP A C 1
ATOM 780 O O . ASP A 1 112 ? 17.629 -17.354 -31.930 1.00 56.97 112 ASP A O 1
ATOM 784 N N . PRO A 1 113 ? 19.009 -16.059 -33.159 1.00 54.22 113 PRO A N 1
ATOM 785 C CA . PRO A 1 113 ? 20.068 -16.095 -32.168 1.00 54.22 113 PRO A CA 1
ATOM 786 C C . PRO A 1 113 ? 19.494 -15.527 -30.873 1.00 54.22 113 PRO A C 1
ATOM 788 O O . PRO A 1 113 ? 18.894 -14.453 -30.891 1.00 54.22 113 PRO A O 1
ATOM 791 N N . VAL A 1 114 ? 19.650 -16.266 -29.769 1.00 63.38 114 VAL A N 1
ATOM 792 C CA . VAL A 1 114 ? 19.285 -15.806 -28.425 1.00 63.38 114 VAL A CA 1
ATOM 793 C C . VAL A 1 114 ? 19.989 -14.471 -28.215 1.00 63.38 114 VAL A C 1
ATOM 795 O O . VAL A 1 114 ? 21.191 -14.421 -27.951 1.00 63.38 114 VAL A O 1
ATOM 798 N N . ALA A 1 115 ? 19.249 -13.383 -28.427 1.00 62.31 115 ALA A N 1
ATOM 799 C CA . ALA A 1 115 ? 19.739 -12.050 -28.170 1.00 62.31 115 ALA A CA 1
ATOM 800 C C . ALA A 1 115 ? 20.114 -12.006 -26.685 1.00 62.31 115 ALA A C 1
ATOM 802 O O . ALA A 1 115 ? 19.366 -12.553 -25.865 1.00 62.31 115 ALA A O 1
ATOM 803 N N . PRO A 1 116 ? 21.268 -11.418 -26.326 1.00 54.31 116 PRO A N 1
ATOM 804 C CA . PRO A 1 116 ? 21.665 -11.317 -24.932 1.00 54.31 116 PRO A CA 1
ATOM 805 C C . PRO A 1 116 ? 20.515 -10.685 -24.154 1.00 54.31 116 PRO A C 1
ATOM 807 O O . PRO A 1 116 ? 20.037 -9.607 -24.517 1.00 54.31 116 PRO A O 1
ATOM 810 N N . THR A 1 117 ? 20.040 -11.394 -23.129 1.00 63.56 117 THR A N 1
ATOM 811 C CA . THR A 1 117 ? 18.957 -10.931 -22.266 1.00 63.56 117 THR A CA 1
ATOM 812 C C . THR A 1 117 ? 19.315 -9.523 -21.800 1.00 63.56 117 THR A C 1
ATOM 814 O O . THR A 1 117 ? 20.398 -9.358 -21.229 1.00 63.56 117 THR A O 1
ATOM 817 N N . PRO A 1 118 ? 18.486 -8.498 -22.075 1.00 63.62 118 PRO A N 1
ATOM 818 C CA . PRO A 1 118 ? 18.810 -7.138 -21.683 1.00 63.62 118 PRO A CA 1
ATOM 819 C C . PRO A 1 118 ? 19.058 -7.118 -20.177 1.00 63.62 118 PRO A C 1
ATOM 821 O O . PRO A 1 118 ? 18.185 -7.460 -19.380 1.00 63.62 118 PRO A O 1
ATOM 824 N N . THR A 1 119 ? 20.289 -6.783 -19.794 1.00 79.19 119 THR A N 1
ATOM 825 C CA . THR A 1 119 ? 20.691 -6.679 -18.394 1.00 79.19 119 THR A CA 1
ATOM 826 C C . THR A 1 119 ? 19.826 -5.620 -17.732 1.00 79.19 119 THR A C 1
ATOM 828 O O . THR A 1 119 ? 19.826 -4.467 -18.169 1.00 79.19 119 THR A O 1
ATOM 831 N N . ALA A 1 120 ? 19.073 -6.019 -16.706 1.00 86.62 120 ALA A N 1
ATOM 832 C CA . ALA A 1 120 ? 18.210 -5.113 -15.964 1.00 86.62 120 ALA A CA 1
ATOM 833 C C . ALA A 1 120 ? 19.005 -3.900 -15.460 1.00 86.62 120 ALA A C 1
ATOM 835 O O . ALA A 1 120 ? 20.145 -4.033 -15.007 1.00 86.62 120 ALA A O 1
ATOM 836 N N . ASN A 1 121 ? 18.400 -2.714 -15.537 1.00 91.81 121 ASN A N 1
ATOM 837 C CA . ASN A 1 121 ? 19.014 -1.493 -15.033 1.00 91.81 121 ASN A CA 1
ATOM 838 C C . ASN A 1 121 ? 19.262 -1.640 -13.517 1.00 91.81 121 ASN A C 1
ATOM 840 O O . ASN A 1 121 ? 18.308 -1.909 -12.781 1.00 91.81 121 ASN A O 1
ATOM 844 N N . PRO A 1 122 ? 20.498 -1.444 -13.019 1.00 92.44 122 PRO A N 1
ATOM 845 C CA . PRO A 1 122 ? 20.798 -1.598 -11.596 1.00 92.44 122 PRO A CA 1
ATOM 846 C C . PRO A 1 122 ? 19.962 -0.670 -10.701 1.00 92.44 122 PRO A C 1
ATOM 848 O O . PRO A 1 122 ? 19.616 -1.058 -9.587 1.00 92.44 122 PRO A O 1
ATOM 851 N N . ALA A 1 123 ? 19.586 0.520 -11.185 1.00 93.75 123 ALA A N 1
ATOM 852 C CA . ALA A 1 123 ? 18.709 1.429 -10.449 1.00 93.75 123 ALA A CA 1
ATOM 853 C C . ALA A 1 123 ? 17.287 0.861 -10.295 1.00 93.75 123 ALA A C 1
ATOM 855 O O . ALA A 1 123 ? 16.696 0.984 -9.223 1.00 93.75 123 ALA A O 1
ATOM 856 N N . ASP A 1 124 ? 16.766 0.189 -11.327 1.00 94.94 124 ASP A N 1
ATOM 857 C CA . ASP A 1 124 ? 15.444 -0.446 -11.281 1.00 94.94 124 ASP A CA 1
ATOM 858 C C . ASP A 1 124 ? 15.446 -1.663 -10.360 1.00 94.94 124 ASP A C 1
ATOM 860 O O . ASP A 1 124 ? 14.530 -1.837 -9.560 1.00 94.94 124 ASP A O 1
ATOM 864 N N . VAL A 1 125 ? 16.508 -2.472 -10.414 1.00 94.88 125 VAL A N 1
ATOM 865 C CA . VAL A 1 125 ? 16.693 -3.611 -9.505 1.00 94.88 125 VAL A CA 1
ATOM 866 C C . VAL A 1 125 ? 16.717 -3.139 -8.051 1.00 94.88 125 VAL A C 1
ATOM 868 O O . VAL A 1 125 ? 15.992 -3.682 -7.216 1.00 94.88 125 VAL A O 1
ATOM 871 N N . ALA A 1 126 ? 17.499 -2.100 -7.744 1.00 95.12 126 ALA A N 1
ATOM 872 C CA . ALA A 1 126 ? 17.577 -1.544 -6.396 1.00 95.12 126 ALA A CA 1
ATOM 873 C C . ALA A 1 126 ? 16.233 -0.955 -5.934 1.00 95.12 126 ALA A C 1
ATOM 875 O O . ALA A 1 126 ? 15.799 -1.215 -4.810 1.00 95.12 126 ALA A O 1
ATOM 876 N N . ALA A 1 127 ? 15.547 -0.201 -6.799 1.00 96.31 127 ALA A N 1
ATOM 877 C CA . ALA A 1 127 ? 14.258 0.405 -6.480 1.00 96.31 127 ALA A CA 1
ATOM 878 C C . ALA A 1 127 ? 13.157 -0.645 -6.262 1.00 96.31 127 ALA A C 1
ATOM 880 O O . ALA A 1 127 ? 12.412 -0.543 -5.287 1.00 96.31 127 ALA A O 1
ATOM 881 N N . ALA A 1 128 ? 13.082 -1.675 -7.110 1.00 96.31 128 ALA A N 1
ATOM 882 C CA . ALA A 1 128 ? 12.117 -2.764 -6.973 1.00 96.31 128 ALA A CA 1
ATOM 883 C C . ALA A 1 128 ? 12.398 -3.638 -5.740 1.00 96.31 128 ALA A C 1
ATOM 885 O O . ALA A 1 128 ? 11.468 -3.995 -5.021 1.00 96.31 128 ALA A O 1
ATOM 886 N N . THR A 1 129 ? 13.671 -3.917 -5.439 1.00 96.00 129 THR A N 1
ATOM 887 C CA . THR A 1 129 ? 14.065 -4.650 -4.222 1.00 96.00 129 THR A CA 1
ATOM 888 C C . THR A 1 129 ? 13.664 -3.877 -2.968 1.00 96.00 129 THR A C 1
ATOM 890 O O . THR A 1 129 ? 13.022 -4.427 -2.076 1.00 96.00 129 THR A O 1
ATOM 893 N N . ALA A 1 130 ? 13.972 -2.578 -2.919 1.00 96.88 130 ALA A N 1
ATOM 894 C CA . ALA A 1 130 ? 13.601 -1.730 -1.791 1.00 96.88 130 ALA A CA 1
ATOM 895 C C . ALA A 1 130 ? 12.076 -1.582 -1.651 1.00 96.88 130 ALA A C 1
ATOM 897 O O . ALA A 1 130 ? 11.567 -1.537 -0.537 1.00 96.88 130 ALA A O 1
ATOM 898 N N . ALA A 1 131 ? 11.340 -1.498 -2.763 1.00 97.44 131 ALA A N 1
ATOM 899 C CA . ALA A 1 131 ? 9.878 -1.503 -2.760 1.00 97.44 131 ALA A CA 1
ATOM 900 C C . ALA A 1 131 ? 9.325 -2.804 -2.160 1.00 97.44 131 ALA A C 1
ATOM 902 O O . ALA A 1 131 ? 8.520 -2.761 -1.237 1.00 97.44 131 ALA A O 1
ATOM 903 N N . HIS A 1 132 ? 9.822 -3.953 -2.617 1.00 97.62 132 HIS A N 1
ATOM 904 C CA . HIS A 1 132 ? 9.367 -5.258 -2.143 1.00 97.62 132 HIS A CA 1
ATOM 905 C C . HIS A 1 132 ? 9.673 -5.487 -0.658 1.00 97.62 132 HIS A C 1
ATOM 907 O O . HIS A 1 132 ? 8.840 -6.025 0.067 1.00 97.62 132 HIS A O 1
ATOM 913 N N . GLN A 1 133 ? 10.834 -5.029 -0.179 1.00 97.25 133 GLN A N 1
ATOM 914 C CA . GLN A 1 133 ? 11.172 -5.094 1.243 1.00 97.25 133 GLN A CA 1
ATOM 915 C C . GLN A 1 133 ? 10.184 -4.290 2.102 1.00 97.25 133 GLN A C 1
ATOM 917 O O . GLN A 1 133 ? 9.736 -4.783 3.134 1.00 97.25 133 GLN A O 1
ATOM 922 N N . ARG A 1 134 ? 9.807 -3.080 1.674 1.00 98.19 134 ARG A N 1
ATOM 923 C CA . ARG A 1 134 ? 8.848 -2.249 2.420 1.00 98.19 134 ARG A CA 1
ATOM 924 C C . ARG A 1 134 ? 7.454 -2.867 2.470 1.00 98.19 134 ARG A C 1
ATOM 926 O O . ARG A 1 134 ? 6.823 -2.840 3.521 1.00 98.19 134 ARG A O 1
ATOM 933 N N . GLU A 1 135 ? 7.004 -3.481 1.378 1.00 98.31 135 GLU A N 1
ATOM 934 C CA . GLU A 1 135 ? 5.737 -4.223 1.368 1.00 98.31 135 GLU A CA 1
ATOM 935 C C . GLU A 1 135 ? 5.775 -5.409 2.350 1.00 98.31 135 GLU A C 1
ATOM 937 O O . GLU A 1 135 ? 4.815 -5.652 3.082 1.00 98.31 135 GLU A O 1
ATOM 942 N N . ALA A 1 136 ? 6.908 -6.112 2.456 1.00 97.56 136 ALA A N 1
ATOM 943 C CA . ALA A 1 136 ? 7.086 -7.175 3.449 1.00 97.56 136 ALA A CA 1
ATOM 944 C C . ALA A 1 136 ? 7.088 -6.652 4.903 1.00 97.56 136 ALA A C 1
ATOM 946 O O . ALA A 1 136 ? 6.522 -7.289 5.801 1.00 97.56 136 ALA A O 1
ATOM 947 N N . GLU A 1 137 ? 7.689 -5.485 5.147 1.00 98.00 137 GLU A N 1
ATOM 948 C CA . GLU A 1 137 ? 7.659 -4.805 6.449 1.00 98.00 137 GLU A CA 1
ATOM 949 C C . GLU A 1 137 ? 6.227 -4.391 6.829 1.00 98.00 137 GLU A C 1
ATOM 951 O O . GLU A 1 137 ? 5.793 -4.644 7.958 1.00 98.00 137 GLU A O 1
ATOM 956 N N . LEU A 1 138 ? 5.458 -3.848 5.878 1.00 98.31 138 LEU A N 1
ATOM 957 C CA . LEU A 1 138 ? 4.039 -3.528 6.058 1.00 98.31 138 LEU A CA 1
ATOM 958 C C . LEU A 1 138 ? 3.219 -4.779 6.382 1.00 98.31 138 LEU A C 1
ATOM 960 O O . LEU A 1 138 ? 2.488 -4.783 7.371 1.00 98.31 138 LEU A O 1
ATOM 964 N N . LEU A 1 139 ? 3.378 -5.866 5.622 1.00 98.50 139 LEU A N 1
ATOM 965 C CA . LEU A 1 139 ? 2.692 -7.136 5.894 1.00 98.50 139 LEU A CA 1
ATOM 966 C C . LEU A 1 139 ? 2.957 -7.636 7.321 1.00 98.50 139 LEU A C 1
ATOM 968 O O . LEU A 1 139 ? 2.017 -8.006 8.027 1.00 98.50 139 LEU A O 1
ATOM 972 N N . THR A 1 140 ? 4.212 -7.566 7.771 1.00 98.44 140 THR A N 1
ATOM 973 C CA . THR A 1 140 ? 4.603 -7.940 9.139 1.00 98.44 140 THR A CA 1
ATOM 974 C C . THR A 1 140 ? 3.931 -7.042 10.184 1.00 98.44 140 THR A C 1
ATOM 976 O O . THR A 1 140 ? 3.412 -7.536 11.189 1.00 98.44 140 THR A O 1
ATOM 979 N N . ALA A 1 141 ? 3.889 -5.726 9.949 1.00 98.50 141 ALA A N 1
ATOM 980 C CA . ALA A 1 141 ? 3.224 -4.775 10.838 1.00 98.50 141 ALA A CA 1
ATOM 981 C C . ALA A 1 141 ? 1.705 -5.019 10.918 1.00 98.50 141 ALA A C 1
ATOM 983 O O . ALA A 1 141 ? 1.134 -5.003 12.012 1.00 98.50 141 ALA A O 1
ATOM 984 N N . TYR A 1 142 ? 1.057 -5.312 9.787 1.00 98.44 142 TYR A N 1
ATOM 985 C CA . TYR A 1 142 ? -0.363 -5.666 9.739 1.00 98.44 142 TYR A CA 1
ATOM 986 C C . TYR A 1 142 ? -0.661 -6.983 10.457 1.00 98.44 142 TYR A C 1
ATOM 988 O O . TYR A 1 142 ? -1.642 -7.052 11.195 1.00 98.44 142 TYR A O 1
ATOM 996 N N . ASP A 1 143 ? 0.179 -8.008 10.306 1.00 98.56 143 ASP A N 1
ATOM 997 C CA . ASP A 1 143 ? 0.027 -9.279 11.026 1.00 98.56 143 ASP A CA 1
ATOM 998 C C . ASP A 1 143 ? 0.142 -9.095 12.548 1.00 98.56 143 ASP A C 1
ATOM 1000 O O . ASP A 1 143 ? -0.673 -9.618 13.322 1.00 98.56 143 ASP A O 1
ATOM 1004 N N . ALA A 1 144 ? 1.094 -8.274 12.994 1.00 97.69 144 ALA A N 1
ATOM 1005 C CA . ALA A 1 144 ? 1.226 -7.905 14.401 1.00 97.69 144 ALA A CA 1
ATOM 1006 C C . ALA A 1 144 ? 0.010 -7.108 14.917 1.00 97.69 144 ALA A C 1
ATOM 1008 O O . ALA A 1 144 ? -0.440 -7.319 16.043 1.00 97.69 144 ALA A O 1
ATOM 1009 N N . ALA A 1 145 ? -0.551 -6.209 14.107 1.00 96.81 145 ALA A N 1
ATOM 1010 C CA . ALA A 1 145 ? -1.741 -5.445 14.478 1.00 96.81 145 ALA A CA 1
ATOM 1011 C C . ALA A 1 145 ? -3.006 -6.320 14.535 1.00 96.81 145 ALA A C 1
ATOM 1013 O O . ALA A 1 145 ? -3.783 -6.210 15.480 1.00 96.81 145 ALA A O 1
ATOM 1014 N N . ILE A 1 146 ? -3.194 -7.219 13.563 1.00 96.94 146 ILE A N 1
ATOM 1015 C CA . ILE A 1 146 ? -4.331 -8.152 13.495 1.00 96.94 146 ILE A CA 1
ATOM 1016 C C . ILE A 1 146 ? -4.339 -9.107 14.690 1.00 96.94 146 ILE A C 1
ATOM 1018 O O . ILE A 1 146 ? -5.407 -9.394 15.230 1.00 96.94 146 ILE A O 1
ATOM 1022 N N . SER A 1 147 ? -3.168 -9.606 15.094 1.00 96.25 147 SER A N 1
ATOM 1023 C CA . SER A 1 147 ? -3.043 -10.500 16.251 1.00 96.25 147 SER A CA 1
ATOM 1024 C C . SER A 1 147 ? -3.305 -9.784 17.575 1.00 96.25 147 SER A C 1
ATOM 1026 O O . SER A 1 147 ? -3.976 -10.348 18.436 1.00 96.25 147 SER A O 1
ATOM 1028 N N . ARG A 1 148 ? -2.830 -8.540 17.727 1.00 95.62 148 ARG A N 1
ATOM 1029 C CA . ARG A 1 148 ? -3.034 -7.737 18.943 1.00 95.62 148 ARG A CA 1
ATOM 1030 C C . ARG A 1 148 ? -4.456 -7.190 19.083 1.00 95.62 148 ARG A C 1
ATOM 1032 O O . ARG A 1 148 ? -4.923 -7.038 20.204 1.00 95.62 148 ARG A O 1
ATOM 1039 N N . HIS A 1 149 ? -5.132 -6.909 17.966 1.00 95.06 149 HIS A N 1
ATOM 1040 C CA . HIS A 1 149 ? -6.441 -6.249 17.953 1.00 95.06 149 HIS A CA 1
ATOM 1041 C C . HIS A 1 149 ? -7.475 -7.017 17.114 1.00 95.06 149 HIS A C 1
ATOM 1043 O O . HIS A 1 149 ? -7.816 -6.595 15.997 1.00 95.06 149 HIS A O 1
ATOM 1049 N N . PRO A 1 150 ? -8.027 -8.137 17.625 1.00 94.75 150 PRO A N 1
ATOM 1050 C CA . PRO A 1 150 ? -9.009 -8.943 16.900 1.00 94.75 150 PRO A CA 1
ATOM 1051 C C . PRO A 1 150 ? -10.244 -8.153 16.444 1.00 94.75 150 PRO A C 1
ATOM 1053 O O . PRO A 1 150 ? -10.796 -8.450 15.381 1.00 94.75 150 PRO A O 1
ATOM 1056 N N . GLY A 1 151 ? -10.649 -7.121 17.199 1.00 92.06 151 GLY A N 1
ATOM 1057 C CA . GLY A 1 151 ? -11.769 -6.239 16.847 1.00 92.06 151 GLY A CA 1
ATOM 1058 C C . GLY A 1 151 ? -11.563 -5.444 15.550 1.00 92.06 151 GLY A C 1
ATOM 1059 O O . GLY A 1 151 ? -12.527 -5.161 14.840 1.00 92.06 151 GLY A O 1
ATOM 1060 N N . LEU A 1 152 ? -10.311 -5.150 15.184 1.00 94.31 152 LEU A N 1
ATOM 1061 C CA . LEU A 1 152 ? -9.948 -4.433 13.952 1.00 94.31 152 LEU A CA 1
ATOM 1062 C C . LEU A 1 152 ? -9.638 -5.372 12.779 1.00 94.31 152 LEU A C 1
ATOM 1064 O O . LEU A 1 152 ? -9.476 -4.930 11.636 1.00 94.31 152 LEU A O 1
ATOM 1068 N N . ALA A 1 153 ? -9.549 -6.676 13.038 1.00 95.06 153 ALA A N 1
ATOM 1069 C CA . ALA A 1 153 ? -8.930 -7.620 12.124 1.00 95.06 153 ALA A CA 1
ATOM 1070 C C . ALA A 1 153 ? -9.619 -7.701 10.753 1.00 95.06 153 ALA A C 1
ATOM 1072 O O . ALA A 1 153 ? -8.952 -7.906 9.745 1.00 95.06 153 ALA A O 1
ATOM 1073 N N . THR A 1 154 ? -10.940 -7.530 10.672 1.00 95.31 154 THR A N 1
ATOM 1074 C CA . THR A 1 154 ? -11.663 -7.562 9.386 1.00 95.31 154 THR A CA 1
ATOM 1075 C C . THR A 1 154 ? -11.215 -6.440 8.448 1.00 95.31 154 THR A C 1
ATOM 1077 O O . THR A 1 154 ? -10.898 -6.698 7.285 1.00 95.31 154 THR A O 1
ATOM 1080 N N . THR A 1 155 ? -11.130 -5.210 8.955 1.00 95.25 155 THR A N 1
ATOM 1081 C CA . THR A 1 155 ? -10.667 -4.053 8.180 1.00 95.25 155 THR A CA 1
ATOM 1082 C C . THR A 1 155 ? -9.195 -4.209 7.813 1.00 95.25 155 THR A C 1
ATOM 1084 O O . THR A 1 155 ? -8.838 -4.109 6.640 1.00 95.25 155 THR A O 1
ATOM 1087 N N . LEU A 1 156 ? -8.347 -4.548 8.791 1.00 96.62 156 LEU A N 1
ATOM 1088 C CA . LEU A 1 156 ? -6.902 -4.672 8.582 1.00 96.62 156 LEU A CA 1
ATOM 1089 C C . LEU A 1 156 ? -6.536 -5.797 7.602 1.00 96.62 156 LEU A C 1
ATOM 1091 O O . LEU A 1 156 ? -5.635 -5.620 6.790 1.00 96.62 156 LEU A O 1
ATOM 1095 N N . ARG A 1 157 ? -7.262 -6.925 7.598 1.00 97.62 157 ARG A N 1
ATOM 1096 C CA . ARG A 1 157 ? -7.052 -8.007 6.616 1.00 97.62 157 ARG A CA 1
ATOM 1097 C C . ARG A 1 157 ? -7.318 -7.567 5.178 1.00 97.62 157 ARG A C 1
ATOM 1099 O O . ARG A 1 157 ? -6.658 -8.071 4.276 1.00 97.62 157 ARG A O 1
ATOM 1106 N N . THR A 1 158 ? -8.259 -6.646 4.966 1.00 97.44 158 THR A N 1
ATOM 1107 C CA . THR A 1 158 ? -8.555 -6.124 3.623 1.00 97.44 158 THR A CA 1
ATOM 1108 C C . THR A 1 158 ? -7.364 -5.330 3.092 1.00 97.44 158 THR A C 1
ATOM 1110 O O . THR A 1 158 ? -6.901 -5.588 1.987 1.00 97.44 158 THR A O 1
ATOM 1113 N N . ILE A 1 159 ? -6.814 -4.429 3.910 1.00 97.75 159 ILE A N 1
ATOM 1114 C CA . ILE A 1 159 ? -5.648 -3.623 3.528 1.00 97.75 159 ILE A CA 1
ATOM 1115 C C . ILE A 1 159 ? -4.406 -4.511 3.370 1.00 97.75 159 ILE A C 1
ATOM 1117 O O . ILE A 1 159 ? -3.715 -4.440 2.359 1.00 97.75 159 ILE A O 1
ATOM 1121 N N . ARG A 1 160 ? -4.181 -5.449 4.300 1.00 98.31 160 ARG A N 1
ATOM 1122 C CA . ARG A 1 160 ? -3.107 -6.451 4.207 1.00 98.31 160 ARG A CA 1
ATOM 1123 C C . ARG A 1 160 ? -3.141 -7.237 2.889 1.00 98.31 160 ARG A C 1
ATOM 1125 O O . ARG A 1 160 ? -2.089 -7.524 2.329 1.00 98.31 160 ARG A O 1
ATOM 1132 N N . ALA A 1 161 ? -4.327 -7.606 2.399 1.00 98.25 161 ALA A N 1
ATOM 1133 C CA . ALA A 1 161 ? -4.456 -8.309 1.123 1.00 98.25 161 ALA A CA 1
ATOM 1134 C C . ALA A 1 161 ? -3.961 -7.455 -0.057 1.00 98.25 161 ALA A C 1
ATOM 1136 O O . ALA A 1 161 ? -3.310 -7.988 -0.948 1.00 98.25 161 ALA A O 1
ATOM 1137 N N . HIS A 1 162 ? -4.184 -6.136 -0.033 1.00 98.12 162 HIS A N 1
ATOM 1138 C CA . HIS A 1 162 ? -3.659 -5.236 -1.063 1.00 98.12 162 HIS A CA 1
ATOM 1139 C C . HIS A 1 162 ? -2.121 -5.201 -1.066 1.00 98.12 162 HIS A C 1
ATOM 1141 O O . HIS A 1 162 ? -1.523 -5.290 -2.132 1.00 98.12 162 HIS A O 1
ATOM 1147 N N . HIS A 1 163 ? -1.472 -5.160 0.103 1.00 98.38 163 HIS A N 1
ATOM 1148 C CA . HIS A 1 163 ? -0.002 -5.235 0.189 1.00 98.38 163 HIS A CA 1
ATOM 1149 C C . HIS A 1 163 ? 0.551 -6.571 -0.315 1.00 98.38 163 HIS A C 1
ATOM 1151 O O . HIS A 1 163 ? 1.590 -6.616 -0.969 1.00 98.38 163 HIS A O 1
ATOM 1157 N N . ALA A 1 164 ? -0.154 -7.676 -0.054 1.00 98.19 164 ALA A N 1
ATOM 1158 C CA . ALA A 1 164 ? 0.231 -8.981 -0.586 1.00 98.19 164 ALA A CA 1
ATOM 1159 C C . ALA A 1 164 ? 0.140 -9.021 -2.123 1.00 98.19 164 ALA A C 1
ATOM 1161 O O . ALA A 1 164 ? 1.030 -9.575 -2.775 1.00 98.19 164 ALA A O 1
ATOM 1162 N N . ASP A 1 165 ? -0.895 -8.399 -2.696 1.00 97.50 165 ASP A N 1
ATOM 1163 C CA . ASP A 1 165 ? -1.037 -8.236 -4.145 1.00 97.50 165 ASP A CA 1
ATOM 1164 C C . ASP A 1 165 ? 0.108 -7.366 -4.707 1.00 97.50 165 ASP A C 1
ATOM 1166 O O . ASP A 1 165 ? 0.796 -7.800 -5.629 1.00 97.50 165 ASP A O 1
ATOM 1170 N N . HIS A 1 166 ? 0.420 -6.212 -4.100 1.00 97.62 166 HIS A N 1
ATOM 1171 C CA . HIS A 1 166 ? 1.542 -5.358 -4.531 1.00 97.62 166 HIS A CA 1
ATOM 1172 C C . HIS A 1 166 ? 2.899 -6.071 -4.461 1.00 97.62 166 HIS A C 1
ATOM 1174 O O . HIS A 1 166 ? 3.712 -5.976 -5.384 1.00 97.62 166 HIS A O 1
ATOM 1180 N N . ALA A 1 167 ? 3.159 -6.805 -3.374 1.00 96.69 167 ALA A N 1
ATOM 1181 C CA . ALA A 1 167 ? 4.385 -7.582 -3.218 1.00 96.69 167 ALA A CA 1
ATOM 1182 C C . ALA A 1 167 ? 4.513 -8.657 -4.309 1.00 96.69 167 ALA A C 1
ATOM 1184 O O . ALA A 1 167 ? 5.618 -8.893 -4.811 1.00 96.69 167 ALA A O 1
ATOM 1185 N N . SER A 1 168 ? 3.391 -9.272 -4.694 1.00 95.69 168 SER A N 1
ATOM 1186 C CA . SER A 1 168 ? 3.317 -10.255 -5.779 1.00 95.69 168 SER A CA 1
ATOM 1187 C C . SER A 1 168 ? 3.544 -9.606 -7.146 1.00 95.69 168 SER A C 1
ATOM 1189 O O . SER A 1 168 ? 4.323 -10.135 -7.937 1.00 95.69 168 SER A O 1
ATOM 1191 N N . ASP A 1 169 ? 2.951 -8.438 -7.400 1.00 95.00 169 ASP A N 1
ATOM 1192 C CA . ASP A 1 169 ? 3.150 -7.667 -8.635 1.00 95.00 169 ASP A CA 1
ATOM 1193 C C . ASP A 1 169 ? 4.616 -7.240 -8.804 1.00 95.00 169 ASP A C 1
ATOM 1195 O O . ASP A 1 169 ? 5.182 -7.342 -9.894 1.00 95.00 169 ASP A O 1
ATOM 1199 N N . LEU A 1 170 ? 5.273 -6.830 -7.713 1.00 95.50 170 LEU A N 1
ATOM 1200 C CA . LEU A 1 170 ? 6.707 -6.534 -7.706 1.00 95.50 170 LEU A CA 1
ATOM 1201 C C . LEU A 1 170 ? 7.548 -7.779 -8.014 1.00 95.50 170 LEU A C 1
ATOM 1203 O O . LEU A 1 170 ? 8.473 -7.705 -8.823 1.00 95.50 170 LEU A O 1
ATOM 1207 N N . ALA A 1 171 ? 7.232 -8.924 -7.403 1.00 94.56 171 ALA A N 1
ATOM 1208 C CA . ALA A 1 171 ? 7.929 -10.184 -7.668 1.00 94.56 171 ALA A CA 1
ATOM 1209 C C . ALA A 1 171 ? 7.736 -10.665 -9.118 1.00 94.56 171 ALA A C 1
ATOM 1211 O O . ALA A 1 171 ? 8.671 -11.187 -9.728 1.00 94.56 171 ALA A O 1
ATOM 1212 N N . ALA A 1 172 ? 6.559 -10.428 -9.703 1.00 93.31 172 ALA A N 1
ATOM 1213 C CA . ALA A 1 172 ? 6.240 -10.788 -11.082 1.00 93.31 172 ALA A CA 1
ATOM 1214 C C . ALA A 1 172 ? 7.074 -10.027 -12.129 1.00 93.31 172 ALA A C 1
ATOM 1216 O O . ALA A 1 172 ? 7.162 -10.474 -13.273 1.00 93.31 172 ALA A O 1
ATOM 1217 N N . LEU A 1 173 ? 7.746 -8.931 -11.750 1.00 92.38 173 LEU A N 1
ATOM 1218 C CA . LEU A 1 173 ? 8.713 -8.254 -12.622 1.00 92.38 173 LEU A CA 1
ATOM 1219 C C . LEU A 1 173 ? 9.932 -9.129 -12.955 1.00 92.38 173 LEU A C 1
ATOM 1221 O O . LEU A 1 173 ? 10.657 -8.818 -13.900 1.00 92.38 173 LEU A O 1
ATOM 1225 N N . GLY A 1 174 ? 10.195 -10.189 -12.178 1.00 91.94 174 GLY A N 1
ATOM 1226 C CA . GLY A 1 174 ? 11.316 -11.104 -12.410 1.00 91.94 174 GLY A CA 1
ATOM 1227 C C . GLY A 1 174 ? 12.692 -10.451 -12.250 1.00 91.94 174 GLY A C 1
ATOM 1228 O O . GLY A 1 174 ? 13.686 -10.960 -12.770 1.00 91.94 174 GLY A O 1
ATOM 1229 N N . LEU A 1 175 ? 12.761 -9.310 -11.558 1.00 90.31 175 LEU A N 1
ATOM 1230 C CA . LEU A 1 175 ? 14.016 -8.616 -11.298 1.00 90.31 175 LEU A CA 1
ATOM 1231 C C . LEU A 1 175 ? 14.835 -9.389 -10.252 1.00 90.31 175 LEU A C 1
ATOM 1233 O O . LEU A 1 175 ? 14.280 -9.856 -9.253 1.00 90.31 175 LEU A O 1
ATOM 1237 N N . PRO A 1 176 ? 16.158 -9.529 -10.446 1.00 87.75 176 PRO A N 1
ATOM 1238 C CA . PRO A 1 176 ? 17.004 -10.269 -9.518 1.00 87.75 176 PRO A CA 1
ATOM 1239 C C . PRO A 1 176 ? 16.929 -9.663 -8.113 1.00 87.75 176 PRO A C 1
ATOM 1241 O O . PRO A 1 176 ? 17.043 -8.454 -7.948 1.00 87.75 176 PRO A O 1
ATOM 1244 N N . GLY A 1 177 ? 16.748 -10.511 -7.098 1.00 82.88 177 GLY A N 1
ATOM 1245 C CA . GLY A 1 177 ? 16.626 -10.079 -5.701 1.00 82.88 177 GLY A CA 1
ATOM 1246 C C . GLY A 1 177 ? 15.214 -9.667 -5.266 1.00 82.88 177 GLY A C 1
ATOM 1247 O O . GLY A 1 177 ? 14.986 -9.511 -4.070 1.00 82.88 177 GLY A O 1
ATOM 1248 N N . VAL A 1 178 ? 14.247 -9.567 -6.186 1.00 84.25 178 VAL A N 1
ATOM 1249 C CA . VAL A 1 178 ? 12.835 -9.309 -5.860 1.00 84.25 178 VAL A CA 1
ATOM 1250 C C . VAL A 1 178 ? 12.089 -10.640 -5.742 1.00 84.25 178 VAL A C 1
ATOM 1252 O O . VAL A 1 178 ? 12.171 -11.476 -6.637 1.00 84.25 178 VAL A O 1
ATOM 1255 N N . GLY A 1 179 ? 11.396 -10.887 -4.626 1.00 69.50 179 GLY A N 1
ATOM 1256 C CA . GLY A 1 179 ? 10.627 -12.124 -4.410 1.00 69.50 179 GLY A CA 1
ATOM 1257 C C . GLY A 1 179 ? 11.456 -13.392 -4.164 1.00 69.50 179 GLY A C 1
ATOM 1258 O O . GLY A 1 179 ? 10.895 -14.438 -3.838 1.00 69.50 179 GLY A O 1
ATOM 1259 N N . ALA A 1 180 ? 12.787 -13.316 -4.250 1.00 68.69 180 ALA A N 1
ATOM 1260 C CA . ALA A 1 180 ? 13.691 -14.385 -3.839 1.00 68.69 180 ALA A CA 1
ATOM 1261 C C . ALA A 1 180 ? 13.774 -14.434 -2.304 1.00 68.69 180 ALA A C 1
ATOM 1263 O O . ALA A 1 180 ? 14.778 -14.067 -1.695 1.00 68.69 180 ALA A O 1
ATOM 1264 N N . SER A 1 181 ? 12.686 -14.871 -1.671 1.00 57.19 181 SER A N 1
ATOM 1265 C CA . SER A 1 181 ? 12.669 -15.182 -0.247 1.00 57.19 181 SER A CA 1
ATOM 1266 C C . SER A 1 181 ? 13.529 -16.426 -0.006 1.00 57.19 181 SER A C 1
ATOM 1268 O O . SER A 1 181 ? 13.109 -17.552 -0.248 1.00 57.19 181 SER A O 1
ATOM 1270 N N . ALA A 1 182 ? 14.785 -16.181 0.367 1.00 50.03 182 ALA A N 1
ATOM 1271 C CA . ALA A 1 182 ? 15.696 -17.038 1.121 1.00 50.03 182 ALA A CA 1
ATOM 1272 C C . ALA A 1 182 ? 15.423 -18.563 1.124 1.00 50.03 182 ALA A C 1
ATOM 1274 O O . ALA A 1 182 ? 15.185 -19.151 2.175 1.00 50.03 182 ALA A O 1
ATOM 1275 N N . THR A 1 183 ? 15.612 -19.255 -0.003 1.00 47.38 183 THR A N 1
ATOM 1276 C CA . THR A 1 183 ? 15.840 -20.721 0.017 1.00 47.38 183 THR A CA 1
ATOM 1277 C C . THR A 1 183 ? 17.287 -21.085 0.402 1.00 47.38 183 THR A C 1
ATOM 1279 O O . THR A 1 183 ? 17.661 -22.253 0.394 1.00 47.38 183 THR A O 1
ATOM 1282 N N . SER A 1 184 ? 18.115 -20.107 0.785 1.00 45.72 184 SER A N 1
ATOM 1283 C CA . SER A 1 184 ? 19.504 -20.324 1.212 1.00 45.72 184 SER A CA 1
ATOM 1284 C C . SER A 1 184 ? 19.788 -19.675 2.565 1.00 45.72 184 SER A C 1
ATOM 1286 O O . SER A 1 184 ? 20.695 -18.860 2.697 1.00 45.72 184 SER A O 1
ATOM 1288 N N . ALA A 1 185 ? 19.019 -20.038 3.589 1.00 46.41 185 ALA A N 1
ATOM 1289 C CA . ALA A 1 185 ? 19.501 -19.963 4.963 1.00 46.41 185 ALA A CA 1
ATOM 1290 C C . ALA A 1 185 ? 19.941 -21.371 5.373 1.00 46.41 185 ALA A C 1
ATOM 1292 O O . ALA A 1 185 ? 19.146 -22.198 5.816 1.00 46.41 185 ALA A O 1
ATOM 1293 N N . THR A 1 186 ? 21.227 -21.653 5.165 1.00 44.72 186 THR A N 1
ATOM 1294 C CA . THR A 1 186 ? 21.919 -22.778 5.788 1.00 44.72 186 THR A CA 1
ATOM 1295 C C . THR A 1 186 ? 21.606 -22.769 7.279 1.00 44.72 186 THR A C 1
ATOM 1297 O O . THR A 1 186 ? 21.882 -21.797 7.978 1.00 44.72 186 THR A O 1
ATOM 1300 N N . SER A 1 187 ? 21.008 -23.865 7.730 1.00 49.25 187 SER A N 1
ATOM 1301 C CA . SER A 1 187 ? 20.699 -24.193 9.116 1.00 49.25 187 SER A CA 1
ATOM 1302 C C . SER A 1 187 ? 21.933 -24.039 10.017 1.00 49.25 187 SER A C 1
ATOM 1304 O O . SER A 1 187 ? 22.705 -24.979 10.188 1.00 49.25 187 SER A O 1
ATOM 1306 N N . ALA A 1 188 ? 22.115 -22.864 10.619 1.00 45.34 188 ALA A N 1
ATOM 1307 C CA . ALA A 1 188 ? 22.948 -22.690 11.800 1.00 45.34 188 ALA A CA 1
ATOM 1308 C C . ALA A 1 188 ? 22.043 -22.861 13.024 1.00 45.34 188 ALA A C 1
ATOM 1310 O O . ALA A 1 188 ? 21.264 -21.979 13.382 1.00 45.34 188 ALA A O 1
ATOM 1311 N N . ALA A 1 189 ? 22.102 -24.056 13.608 1.00 49.03 189 ALA A N 1
ATOM 1312 C CA . ALA A 1 189 ? 21.356 -24.425 14.798 1.00 49.03 189 ALA A CA 1
ATOM 1313 C C . ALA A 1 189 ? 21.734 -23.515 15.985 1.00 49.03 189 ALA A C 1
ATOM 1315 O O . ALA A 1 189 ? 22.924 -23.382 16.282 1.00 49.03 189 ALA A O 1
ATOM 1316 N N . PRO A 1 190 ? 20.767 -22.928 16.711 1.00 49.44 190 PRO A N 1
ATOM 1317 C CA . PRO A 1 190 ? 21.051 -22.309 17.993 1.00 49.44 190 PRO A CA 1
ATOM 1318 C C . PRO A 1 190 ? 21.190 -23.409 19.053 1.00 49.44 190 PRO A C 1
ATOM 1320 O O . PRO A 1 190 ? 20.249 -24.146 19.341 1.00 49.44 190 PRO A O 1
ATOM 1323 N N . THR A 1 191 ? 22.370 -23.527 19.658 1.00 49.56 191 THR A N 1
ATOM 1324 C CA . THR A 1 191 ? 22.563 -24.311 20.881 1.00 49.56 191 THR A CA 1
ATOM 1325 C C . THR A 1 191 ? 21.972 -23.536 22.058 1.00 49.56 191 THR A C 1
ATOM 1327 O O . THR A 1 191 ? 22.630 -22.670 22.634 1.00 49.56 191 THR A O 1
ATOM 1330 N N . THR A 1 192 ? 20.721 -23.817 22.419 1.00 45.38 192 THR A N 1
ATOM 1331 C CA . THR A 1 192 ? 20.123 -23.325 23.667 1.00 45.38 192 THR A CA 1
ATOM 1332 C C . THR A 1 192 ? 20.528 -24.226 24.826 1.00 45.38 192 THR A C 1
ATOM 1334 O O . THR A 1 192 ? 20.128 -25.387 24.901 1.00 45.38 192 THR A O 1
ATOM 1337 N N . SER A 1 193 ? 21.332 -23.661 25.726 1.00 53.22 193 SER A N 1
ATOM 1338 C CA . SER A 1 193 ? 21.651 -24.220 27.035 1.00 53.22 193 SER A CA 1
ATOM 1339 C C . SER A 1 193 ? 20.405 -24.198 27.923 1.00 53.22 193 SER A C 1
ATOM 1341 O O . SER A 1 193 ? 19.749 -23.166 28.064 1.00 53.22 193 SER A O 1
ATOM 1343 N N . ALA A 1 194 ? 20.076 -25.354 28.490 1.00 50.59 194 ALA A N 1
ATOM 1344 C CA . ALA A 1 194 ? 18.979 -25.558 29.421 1.00 50.59 194 ALA A CA 1
ATOM 1345 C C . ALA A 1 194 ? 19.308 -24.971 30.803 1.00 50.59 194 ALA A C 1
ATOM 1347 O O . ALA A 1 194 ? 20.384 -25.230 31.340 1.00 50.59 194 ALA A O 1
ATOM 1348 N N . ALA A 1 195 ? 18.358 -24.259 31.416 1.00 43.25 195 ALA A N 1
ATOM 1349 C CA . ALA A 1 195 ? 18.372 -24.009 32.854 1.00 43.25 195 ALA A CA 1
ATOM 1350 C C . ALA A 1 195 ? 16.950 -23.863 33.427 1.00 43.25 195 ALA A C 1
ATOM 1352 O O . ALA A 1 195 ? 16.231 -22.924 33.109 1.00 43.25 195 ALA A O 1
ATOM 1353 N N . ALA A 1 196 ? 16.643 -24.820 34.307 1.00 43.19 196 ALA A N 1
ATOM 1354 C CA . ALA A 1 196 ? 15.722 -24.807 35.444 1.00 43.19 196 ALA A CA 1
ATOM 1355 C C . ALA A 1 196 ? 14.214 -24.593 35.212 1.00 43.19 196 ALA A C 1
ATOM 1357 O O . ALA A 1 196 ? 13.717 -23.499 34.964 1.00 43.19 196 ALA A O 1
ATOM 1358 N N . ALA A 1 197 ? 13.497 -25.696 35.437 1.00 48.59 197 ALA A N 1
ATOM 1359 C CA . ALA A 1 197 ? 12.073 -25.766 35.703 1.00 48.59 197 ALA A CA 1
ATOM 1360 C C . ALA A 1 197 ? 11.718 -25.133 37.058 1.00 48.59 197 ALA A C 1
ATOM 1362 O O . ALA A 1 197 ? 12.367 -25.414 38.066 1.00 48.59 197 ALA A O 1
ATOM 1363 N N . THR A 1 198 ? 10.618 -24.383 37.077 1.00 43.97 198 THR A N 1
ATOM 1364 C CA . THR A 1 198 ? 9.848 -24.105 38.292 1.00 43.97 198 THR A CA 1
ATOM 1365 C C . THR A 1 198 ? 8.392 -24.427 37.973 1.00 43.97 198 THR A C 1
ATOM 1367 O O . THR A 1 198 ? 7.790 -23.805 37.099 1.00 43.97 198 THR A O 1
ATOM 1370 N N . GLU A 1 199 ? 7.859 -25.457 38.625 1.00 53.91 199 GLU A N 1
ATOM 1371 C CA . GLU A 1 199 ? 6.467 -25.894 38.499 1.00 53.91 199 GLU A CA 1
ATOM 1372 C C . GLU A 1 199 ? 5.504 -24.828 39.054 1.00 53.91 199 GLU A C 1
ATOM 1374 O O . GLU A 1 199 ? 5.721 -24.352 40.172 1.00 53.91 199 GLU A O 1
ATOM 1379 N N . PRO A 1 200 ? 4.413 -24.473 38.351 1.00 49.84 200 PRO A N 1
ATOM 1380 C CA . PRO A 1 200 ? 3.298 -23.780 38.968 1.00 49.84 200 PRO A CA 1
ATOM 1381 C C . PRO A 1 200 ? 2.290 -24.805 39.496 1.00 49.84 200 PRO A C 1
ATOM 1383 O O . PRO A 1 200 ? 1.785 -25.667 38.776 1.00 49.84 200 PRO A O 1
ATOM 1386 N N . THR A 1 201 ? 1.988 -24.690 40.782 1.00 50.62 201 THR A N 1
ATOM 1387 C CA . THR A 1 201 ? 0.939 -25.432 41.469 1.00 50.62 201 THR A CA 1
ATOM 1388 C C . THR A 1 201 ? -0.439 -25.047 40.925 1.00 50.62 201 THR A C 1
ATOM 1390 O O . THR A 1 201 ? -0.867 -23.894 40.973 1.00 50.62 201 THR A O 1
ATOM 1393 N N . THR A 1 202 ? -1.157 -26.040 40.407 1.00 47.38 202 THR A N 1
ATOM 1394 C CA . THR A 1 202 ? -2.554 -25.944 39.973 1.00 47.38 202 THR A CA 1
ATOM 1395 C C . THR A 1 202 ? -3.466 -25.738 41.183 1.00 47.38 202 THR A C 1
ATOM 1397 O O . THR A 1 202 ? -3.759 -26.685 41.911 1.00 47.38 202 THR A O 1
ATOM 1400 N N . SER A 1 203 ? -3.939 -24.508 41.387 1.00 51.94 203 SER A N 1
ATOM 1401 C CA . SER A 1 203 ? -5.084 -24.225 42.257 1.00 51.94 203 SER A CA 1
ATOM 1402 C C . SER A 1 203 ? -6.344 -24.164 41.400 1.00 51.94 203 SER A C 1
ATOM 1404 O O . SER A 1 203 ? -6.520 -23.257 40.590 1.00 51.94 203 SER A O 1
ATOM 1406 N N . ALA A 1 204 ? -7.205 -25.164 41.567 1.00 58.41 204 ALA A N 1
ATOM 1407 C CA . ALA A 1 204 ? -8.565 -25.153 41.057 1.00 58.41 204 ALA A CA 1
ATOM 1408 C C . ALA A 1 204 ? -9.388 -24.145 41.873 1.00 58.41 204 ALA A C 1
ATOM 1410 O O . ALA A 1 204 ? -9.629 -24.360 43.060 1.00 58.41 204 ALA A O 1
ATOM 1411 N N . GLY A 1 205 ? -9.806 -23.048 41.244 1.00 48.25 205 GLY A N 1
ATOM 1412 C CA . GLY A 1 205 ? -10.682 -22.050 41.850 1.00 48.25 205 GLY A CA 1
ATOM 1413 C C . GLY A 1 205 ? -11.387 -21.220 40.783 1.00 48.25 205 GLY A C 1
ATOM 1414 O O . GLY A 1 205 ? -10.713 -20.513 40.048 1.00 48.25 205 GLY A O 1
ATOM 1415 N N . ASP A 1 206 ? -12.714 -21.375 40.737 1.00 51.75 206 ASP A N 1
ATOM 1416 C CA . ASP A 1 206 ? -13.784 -20.552 40.140 1.00 51.75 206 ASP A CA 1
ATOM 1417 C C . ASP A 1 206 ? -13.632 -19.922 38.730 1.00 51.75 206 ASP A C 1
ATOM 1419 O O . ASP A 1 206 ? -12.589 -19.379 38.371 1.00 51.75 206 ASP A O 1
ATOM 1423 N N . PRO A 1 207 ? -14.709 -19.897 37.912 1.00 52.31 207 PRO A N 1
ATOM 1424 C CA . PRO A 1 207 ? -14.706 -19.195 36.635 1.00 52.31 207 PRO A CA 1
ATOM 1425 C C . PRO A 1 207 ? -14.736 -17.681 36.887 1.00 52.31 207 PRO A C 1
ATOM 1427 O O . PRO A 1 207 ? -15.788 -17.081 37.112 1.00 52.31 207 PRO A O 1
ATOM 1430 N N . ALA A 1 208 ? -13.557 -17.062 36.865 1.00 60.16 208 ALA A N 1
ATOM 1431 C CA . ALA A 1 208 ? -13.407 -15.615 36.888 1.00 60.16 208 ALA A CA 1
ATOM 1432 C C . ALA A 1 208 ? -14.042 -14.980 35.629 1.00 60.16 208 ALA A C 1
ATOM 1434 O O . ALA A 1 208 ? -14.003 -15.577 34.548 1.00 60.16 208 ALA A O 1
ATOM 1435 N N . PRO A 1 209 ? -14.636 -13.779 35.744 1.00 52.91 209 PRO A N 1
ATOM 1436 C CA . PRO A 1 209 ? -15.249 -13.082 34.617 1.00 52.91 209 PRO A CA 1
ATOM 1437 C C . PRO A 1 209 ? -14.204 -12.818 33.529 1.00 52.91 209 PRO A C 1
ATOM 1439 O O . PRO A 1 209 ? -13.075 -12.472 33.858 1.00 52.91 209 PRO A O 1
ATOM 1442 N N . ASN A 1 210 ? -14.592 -12.967 32.255 1.00 53.94 210 ASN A N 1
ATOM 1443 C CA . ASN A 1 210 ? -13.778 -12.664 31.071 1.00 53.94 210 ASN A CA 1
ATOM 1444 C C . ASN A 1 210 ? -13.063 -11.309 31.214 1.00 53.94 210 ASN A C 1
ATOM 1446 O O . ASN A 1 210 ? -13.619 -10.261 30.880 1.00 53.94 210 ASN A O 1
ATOM 1450 N N . THR A 1 211 ? -11.828 -11.322 31.704 1.00 53.78 211 THR A N 1
ATOM 1451 C CA . THR A 1 211 ? -10.947 -10.163 31.706 1.00 53.78 211 THR A CA 1
ATOM 1452 C C . THR A 1 211 ? -10.531 -9.956 30.260 1.00 53.78 211 THR A C 1
ATOM 1454 O O . THR A 1 211 ? -9.788 -10.765 29.705 1.00 53.78 211 THR A O 1
ATOM 1457 N N . ALA A 1 212 ? -11.065 -8.916 29.620 1.00 58.66 212 ALA A N 1
ATOM 1458 C CA . ALA A 1 212 ? -10.544 -8.450 28.344 1.00 58.66 212 ALA A CA 1
ATOM 1459 C C . ALA A 1 212 ? -9.019 -8.305 28.465 1.00 58.66 212 ALA A C 1
ATOM 1461 O O . ALA A 1 212 ? -8.535 -7.764 29.463 1.00 58.66 212 ALA A O 1
ATOM 1462 N N . ASP A 1 213 ? -8.281 -8.834 27.487 1.00 62.41 213 ASP A N 1
ATOM 1463 C CA . ASP A 1 213 ? -6.831 -8.680 27.423 1.00 62.41 213 ASP A CA 1
ATOM 1464 C C . ASP A 1 213 ? -6.515 -7.174 27.496 1.00 62.41 213 ASP A C 1
ATOM 1466 O O . ASP A 1 213 ? -7.010 -6.417 26.651 1.00 62.41 213 ASP A O 1
ATOM 1470 N N . PRO A 1 214 ? -5.744 -6.698 28.495 1.00 64.62 214 PRO A N 1
ATOM 1471 C CA . PRO A 1 214 ? -5.425 -5.277 28.634 1.00 64.62 214 PRO A CA 1
ATOM 1472 C C . PRO A 1 214 ? -4.708 -4.698 27.402 1.00 64.62 214 PRO A C 1
ATOM 1474 O O . PRO A 1 214 ? -4.569 -3.480 27.298 1.00 64.62 214 PRO A O 1
ATOM 1477 N N . ALA A 1 215 ? -4.262 -5.541 26.464 1.00 74.94 215 ALA A N 1
ATOM 1478 C CA . ALA A 1 215 ? -3.664 -5.131 25.202 1.00 74.94 215 ALA A CA 1
ATOM 1479 C C . ALA A 1 215 ? -4.656 -4.592 24.149 1.00 74.94 215 ALA A C 1
ATOM 1481 O O . ALA A 1 215 ? -4.210 -3.875 23.250 1.00 74.94 215 ALA A O 1
ATOM 1482 N N . ASP A 1 216 ? -5.962 -4.876 24.237 1.00 87.00 216 ASP A N 1
ATOM 1483 C CA . ASP A 1 216 ? -6.952 -4.518 23.199 1.00 87.00 216 ASP A CA 1
ATOM 1484 C C . ASP A 1 216 ? -7.957 -3.442 23.650 1.00 87.00 216 ASP A C 1
ATOM 1486 O O . ASP A 1 216 ? -9.170 -3.565 23.476 1.00 87.00 216 ASP A O 1
ATOM 1490 N N . THR A 1 217 ? -7.460 -2.372 24.270 1.00 91.31 217 THR A N 1
ATOM 1491 C CA . THR A 1 217 ? -8.277 -1.207 24.626 1.00 91.31 217 THR A CA 1
ATOM 1492 C C . THR A 1 217 ? -8.444 -0.265 23.431 1.00 91.31 217 THR A C 1
ATOM 1494 O O . THR A 1 217 ? -7.646 -0.263 22.495 1.00 91.31 217 THR A O 1
ATOM 1497 N N . SER A 1 218 ? -9.453 0.611 23.469 1.00 91.19 218 SER A N 1
ATOM 1498 C CA . SER A 1 218 ? -9.623 1.658 22.449 1.00 91.19 218 SER A CA 1
ATOM 1499 C C . SER A 1 218 ? -8.385 2.550 22.292 1.00 91.19 218 SER A C 1
ATOM 1501 O O . SER A 1 218 ? -8.070 2.987 21.188 1.00 91.19 218 SER A O 1
ATOM 1503 N N . GLU A 1 219 ? -7.663 2.810 23.385 1.00 91.62 219 GLU A N 1
ATOM 1504 C CA . GLU A 1 219 ? -6.439 3.613 23.366 1.00 91.62 219 GLU A CA 1
ATOM 1505 C C . GLU A 1 219 ? -5.301 2.890 22.634 1.00 91.62 219 GLU A C 1
ATOM 1507 O O . GLU A 1 219 ? -4.658 3.481 21.763 1.00 91.62 219 GLU A O 1
ATOM 1512 N N . THR A 1 220 ? -5.082 1.599 22.916 1.00 93.06 220 THR A N 1
ATOM 1513 C CA . THR A 1 220 ? -4.047 0.814 22.225 1.00 93.06 220 THR A CA 1
ATOM 1514 C C . THR A 1 220 ? -4.405 0.573 20.759 1.00 93.06 220 THR A C 1
ATOM 1516 O O . THR A 1 220 ? -3.530 0.653 19.897 1.00 93.06 220 THR A O 1
ATOM 1519 N N . GLN A 1 221 ? -5.687 0.371 20.446 1.00 94.19 221 GLN A N 1
ATOM 1520 C CA . GLN A 1 221 ? -6.186 0.308 19.070 1.00 94.19 221 GLN A CA 1
ATOM 1521 C C . GLN A 1 221 ? -5.922 1.614 18.310 1.00 94.19 221 GLN A C 1
ATOM 1523 O O . GLN A 1 221 ? -5.381 1.581 17.202 1.00 94.19 221 GLN A O 1
ATOM 1528 N N . ALA A 1 222 ? -6.252 2.769 18.900 1.00 93.38 222 ALA A N 1
ATOM 1529 C CA . ALA A 1 222 ? -5.988 4.074 18.294 1.00 93.38 222 ALA A CA 1
ATOM 1530 C C . ALA A 1 222 ? -4.482 4.302 18.079 1.00 93.38 222 ALA A C 1
ATOM 1532 O O . ALA A 1 222 ? -4.069 4.705 16.992 1.00 93.38 222 ALA A O 1
ATOM 1533 N N . ALA A 1 223 ? -3.644 3.971 19.065 1.00 94.31 223 ALA A N 1
ATOM 1534 C CA . ALA A 1 223 ? -2.192 4.063 18.931 1.00 94.31 223 ALA A CA 1
ATOM 1535 C C . ALA A 1 223 ? -1.655 3.184 17.785 1.00 94.31 223 ALA A C 1
ATOM 1537 O O . ALA A 1 223 ? -0.867 3.659 16.963 1.00 94.31 223 ALA A O 1
ATOM 1538 N N . THR A 1 224 ? -2.127 1.937 17.671 1.00 96.00 224 THR A N 1
ATOM 1539 C CA . THR A 1 224 ? -1.748 1.026 16.579 1.00 96.00 224 THR A CA 1
ATOM 1540 C C . THR A 1 224 ? -2.176 1.562 15.214 1.00 96.00 224 THR A C 1
ATOM 1542 O O . THR A 1 224 ? -1.374 1.564 14.280 1.00 96.00 224 THR A O 1
ATOM 1545 N N . LEU A 1 225 ? -3.407 2.065 15.081 1.00 96.50 225 LEU A N 1
ATOM 1546 C CA . LEU A 1 225 ? -3.876 2.664 13.829 1.00 96.50 225 LEU A CA 1
ATOM 1547 C C . LEU A 1 225 ? -3.046 3.906 13.453 1.00 96.50 225 LEU A C 1
ATOM 1549 O O . LEU A 1 225 ? -2.748 4.100 12.277 1.00 96.50 225 LEU A O 1
ATOM 1553 N N . THR A 1 226 ? -2.624 4.720 14.428 1.00 96.19 226 THR A N 1
ATOM 1554 C CA . THR A 1 226 ? -1.770 5.898 14.179 1.00 96.19 226 THR A CA 1
ATOM 1555 C C . THR A 1 226 ? -0.409 5.463 13.653 1.00 96.19 226 THR A C 1
ATOM 1557 O O . THR A 1 226 ? 0.089 6.031 12.680 1.00 96.19 226 THR A O 1
ATOM 1560 N N . ALA A 1 227 ? 0.181 4.436 14.270 1.00 97.25 227 ALA A N 1
ATOM 1561 C CA . ALA A 1 227 ? 1.461 3.885 13.848 1.00 97.25 227 ALA A CA 1
ATOM 1562 C C . ALA A 1 227 ? 1.393 3.303 12.426 1.00 97.25 227 ALA A C 1
ATOM 1564 O O . ALA A 1 227 ? 2.273 3.588 11.616 1.00 97.25 227 ALA A O 1
ATOM 1565 N N . LEU A 1 228 ? 0.332 2.556 12.095 1.00 98.12 228 LEU A N 1
ATOM 1566 C CA . LEU A 1 228 ? 0.127 2.025 10.743 1.00 98.12 228 LEU A CA 1
ATOM 1567 C C . LEU A 1 228 ? -0.052 3.144 9.710 1.00 98.12 228 LEU A C 1
ATOM 1569 O O . LEU A 1 228 ? 0.617 3.124 8.683 1.00 98.12 228 LEU A O 1
ATOM 1573 N N . ALA A 1 229 ? -0.875 4.161 9.988 1.00 97.75 229 ALA A N 1
ATOM 1574 C CA . ALA A 1 229 ? -1.054 5.287 9.067 1.00 97.75 229 ALA A CA 1
ATOM 1575 C C . ALA A 1 229 ? 0.256 6.062 8.816 1.00 97.75 229 ALA A C 1
ATOM 1577 O O . ALA A 1 229 ? 0.526 6.488 7.692 1.00 97.75 229 ALA A O 1
ATOM 1578 N N . ALA A 1 230 ? 1.087 6.234 9.849 1.00 97.50 230 ALA A N 1
ATOM 1579 C CA . ALA A 1 230 ? 2.400 6.863 9.713 1.00 97.50 230 ALA A CA 1
ATOM 1580 C C . ALA A 1 230 ? 3.380 6.002 8.896 1.00 97.50 230 ALA A C 1
ATOM 1582 O O . ALA A 1 230 ? 4.148 6.543 8.092 1.00 97.50 230 ALA A O 1
ATOM 1583 N N . LEU A 1 231 ? 3.344 4.678 9.082 1.00 98.38 231 LEU A N 1
ATOM 1584 C CA . LEU A 1 231 ? 4.150 3.734 8.312 1.00 98.38 231 LEU A CA 1
ATOM 1585 C C . LEU A 1 231 ? 3.772 3.782 6.825 1.00 98.38 231 LEU A C 1
ATOM 1587 O O . LEU A 1 231 ? 4.646 4.022 5.999 1.00 98.38 231 LEU A O 1
ATOM 1591 N N . GLU A 1 232 ? 2.481 3.696 6.498 1.00 98.44 232 GLU A N 1
ATOM 1592 C CA . GLU A 1 232 ? 1.945 3.846 5.132 1.00 98.44 232 GLU A CA 1
ATOM 1593 C C . GLU A 1 232 ? 2.389 5.163 4.478 1.00 98.44 232 GLU A C 1
ATOM 1595 O O . GLU A 1 232 ? 2.910 5.180 3.365 1.00 98.44 232 GLU A O 1
ATOM 1600 N N . GLY A 1 233 ? 2.264 6.291 5.187 1.00 97.94 233 GLY A N 1
ATOM 1601 C CA . GLY A 1 233 ? 2.692 7.595 4.667 1.00 97.94 233 GLY A CA 1
ATOM 1602 C C . GLY A 1 233 ? 4.206 7.695 4.421 1.00 97.94 233 GLY A C 1
ATOM 1603 O O . GLY A 1 233 ? 4.652 8.350 3.466 1.00 97.94 233 GLY A O 1
ATOM 1604 N N . THR A 1 234 ? 5.008 7.035 5.261 1.00 98.44 234 THR A N 1
ATOM 1605 C CA . THR A 1 234 ? 6.468 6.950 5.096 1.00 98.44 234 THR A CA 1
ATOM 1606 C C . THR A 1 234 ? 6.819 6.113 3.870 1.00 98.44 234 THR A C 1
ATOM 1608 O O . THR A 1 234 ? 7.620 6.553 3.038 1.00 98.44 234 THR A O 1
ATOM 1611 N N . THR A 1 235 ? 6.175 4.957 3.712 1.00 98.31 235 THR A N 1
ATOM 1612 C CA . THR A 1 235 ? 6.344 4.082 2.550 1.00 98.31 235 THR A CA 1
ATOM 1613 C C . THR A 1 235 ? 5.938 4.807 1.265 1.00 98.31 235 THR A C 1
ATOM 1615 O O . THR A 1 235 ? 6.757 4.907 0.345 1.00 98.31 235 THR A O 1
ATOM 1618 N N . ALA A 1 236 ? 4.800 5.511 1.261 1.00 98.31 236 ALA A N 1
ATOM 1619 C CA . ALA A 1 236 ? 4.325 6.261 0.096 1.00 98.31 236 ALA A CA 1
ATOM 1620 C C . ALA A 1 236 ? 5.326 7.334 -0.346 1.00 98.31 236 ALA A C 1
ATOM 1622 O O . ALA A 1 236 ? 5.558 7.557 -1.540 1.00 98.31 236 ALA A O 1
ATOM 1623 N N . THR A 1 237 ? 5.952 8.005 0.622 1.00 98.38 237 THR A N 1
ATOM 1624 C CA . THR A 1 237 ? 7.001 8.998 0.364 1.00 98.38 237 THR A CA 1
ATOM 1625 C C . THR A 1 237 ? 8.252 8.351 -0.232 1.00 98.38 237 THR A C 1
ATOM 1627 O O . THR A 1 237 ? 8.846 8.909 -1.160 1.00 98.38 237 THR A O 1
ATOM 1630 N N . ALA A 1 238 ? 8.627 7.160 0.233 1.00 98.31 238 ALA A N 1
ATOM 1631 C CA . ALA A 1 238 ? 9.745 6.404 -0.319 1.00 98.31 238 ALA A CA 1
ATOM 1632 C C . ALA A 1 238 ? 9.476 5.931 -1.760 1.00 98.31 238 ALA A C 1
ATOM 1634 O O . ALA A 1 238 ? 10.349 6.089 -2.616 1.00 98.31 238 ALA A O 1
ATOM 1635 N N . HIS A 1 239 ? 8.271 5.438 -2.074 1.00 98.25 239 HIS A N 1
ATOM 1636 C CA . HIS A 1 239 ? 7.906 5.088 -3.454 1.00 98.25 239 HIS A CA 1
ATOM 1637 C C . HIS A 1 239 ? 7.923 6.307 -4.374 1.00 98.25 239 HIS A C 1
ATOM 1639 O O . HIS A 1 239 ? 8.455 6.232 -5.484 1.00 98.25 239 HIS A O 1
ATOM 1645 N N . ARG A 1 240 ? 7.434 7.461 -3.898 1.00 98.38 240 ARG A N 1
ATOM 1646 C CA . ARG A 1 240 ? 7.523 8.728 -4.640 1.00 98.38 240 ARG A CA 1
ATOM 1647 C C . ARG A 1 240 ? 8.968 9.102 -4.961 1.00 98.38 240 ARG A C 1
ATOM 1649 O O . ARG A 1 240 ? 9.238 9.528 -6.080 1.00 98.38 240 ARG A O 1
ATOM 1656 N N . ALA A 1 241 ? 9.889 8.938 -4.012 1.00 97.75 241 ALA A N 1
ATOM 1657 C CA . ALA A 1 241 ? 11.310 9.179 -4.253 1.00 97.75 241 ALA A CA 1
ATOM 1658 C C . ALA A 1 241 ? 11.884 8.190 -5.285 1.00 97.75 241 ALA A C 1
ATOM 1660 O O . ALA A 1 241 ? 12.577 8.612 -6.208 1.00 97.75 241 ALA A O 1
ATOM 1661 N N . GLY A 1 242 ? 11.528 6.904 -5.190 1.00 96.56 242 GLY A N 1
ATOM 1662 C CA . GLY A 1 242 ? 11.937 5.878 -6.155 1.00 96.56 242 GLY A CA 1
ATOM 1663 C C . GLY A 1 242 ? 11.455 6.148 -7.586 1.00 96.56 242 GLY A C 1
ATOM 1664 O O . GLY A 1 242 ? 12.181 5.872 -8.539 1.00 96.56 242 GLY A O 1
ATOM 1665 N N . CYS A 1 243 ? 10.281 6.770 -7.757 1.00 97.06 243 CYS A N 1
ATOM 1666 C CA . CYS A 1 243 ? 9.772 7.174 -9.075 1.00 97.06 243 CYS A CA 1
ATOM 1667 C C . CYS A 1 243 ? 10.707 8.141 -9.813 1.00 97.06 243 CYS A C 1
ATOM 1669 O O . CYS A 1 243 ? 10.710 8.163 -11.040 1.00 97.06 243 CYS A O 1
ATOM 1671 N N . LEU A 1 244 ? 11.475 8.959 -9.085 1.00 96.88 244 LEU A N 1
ATOM 1672 C CA . LEU A 1 244 ? 12.371 9.958 -9.677 1.00 96.88 244 LEU A CA 1
ATOM 1673 C C . LEU A 1 244 ? 13.661 9.340 -10.231 1.00 96.88 244 LEU A C 1
ATOM 1675 O O . LEU A 1 244 ? 14.355 9.987 -11.012 1.00 96.88 244 LEU A O 1
ATOM 1679 N N . THR A 1 245 ? 13.992 8.116 -9.817 1.00 95.12 245 THR A N 1
ATOM 1680 C CA . THR A 1 245 ? 15.236 7.429 -10.191 1.00 95.12 245 THR A CA 1
ATOM 1681 C C . THR A 1 245 ? 15.013 6.205 -11.075 1.00 95.12 245 THR A C 1
ATOM 1683 O O . THR A 1 245 ? 15.946 5.762 -11.740 1.00 95.12 245 THR A O 1
ATOM 1686 N N . ALA A 1 246 ? 13.804 5.643 -11.063 1.00 96.00 246 ALA A N 1
ATOM 1687 C CA . ALA A 1 246 ? 13.435 4.463 -11.834 1.00 96.00 246 ALA A CA 1
ATOM 1688 C C . ALA A 1 246 ? 13.217 4.772 -13.327 1.00 96.00 246 ALA A C 1
ATOM 1690 O O . ALA A 1 246 ? 12.896 5.897 -13.718 1.00 96.00 246 ALA A O 1
ATOM 1691 N N . SER A 1 247 ? 13.348 3.751 -14.174 1.00 94.69 247 SER A N 1
ATOM 1692 C CA . SER A 1 247 ? 12.946 3.817 -15.579 1.00 94.69 247 SER A CA 1
ATOM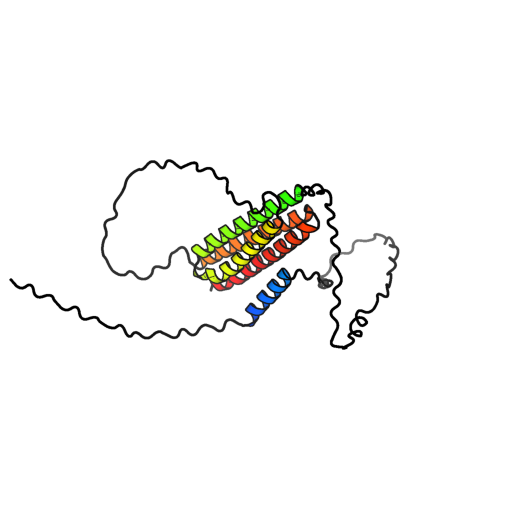 1693 C C . SER A 1 247 ? 11.432 3.986 -15.726 1.00 94.69 247 SER A C 1
ATOM 1695 O O . SER A 1 247 ? 10.659 3.755 -14.797 1.00 94.69 247 SER A O 1
ATOM 1697 N N . THR A 1 248 ? 10.980 4.366 -16.922 1.00 89.56 248 THR A N 1
ATOM 1698 C CA . THR A 1 248 ? 9.562 4.644 -17.200 1.00 89.56 248 THR A CA 1
ATOM 1699 C C . THR A 1 248 ? 8.635 3.465 -16.895 1.00 89.56 248 THR A C 1
ATOM 1701 O O . THR A 1 248 ? 7.506 3.690 -16.464 1.00 89.56 248 THR A O 1
ATOM 1704 N N . GLY A 1 249 ? 9.107 2.225 -17.074 1.00 87.00 249 GLY A N 1
ATOM 1705 C CA . GLY A 1 249 ? 8.340 1.019 -16.754 1.00 87.00 249 GLY A CA 1
ATOM 1706 C C . GLY A 1 249 ? 8.094 0.861 -15.252 1.00 87.00 249 GLY A C 1
ATOM 1707 O O . GLY A 1 249 ? 6.951 0.710 -14.826 1.00 87.00 249 GLY A O 1
ATOM 1708 N N . LEU A 1 250 ? 9.149 0.958 -14.437 1.00 95.50 250 LEU A N 1
ATOM 1709 C CA . LEU A 1 250 ? 9.053 0.790 -12.983 1.00 95.50 250 LEU A CA 1
ATOM 1710 C C . LEU A 1 250 ? 8.465 2.027 -12.283 1.00 95.50 250 LEU A C 1
ATOM 1712 O O . LEU A 1 250 ? 7.722 1.888 -11.312 1.00 95.50 250 LEU A O 1
ATOM 1716 N N . ALA A 1 251 ? 8.734 3.234 -12.786 1.00 96.69 251 ALA A N 1
ATOM 1717 C CA . ALA A 1 251 ? 8.203 4.474 -12.220 1.00 96.69 251 ALA A CA 1
ATOM 1718 C C . ALA A 1 251 ? 6.665 4.496 -12.205 1.00 96.69 251 ALA A C 1
ATOM 1720 O O . ALA A 1 251 ? 6.073 4.976 -11.240 1.00 96.69 251 ALA A O 1
ATOM 1721 N N . GLY A 1 252 ? 6.011 3.937 -13.232 1.00 95.69 252 GLY A N 1
ATOM 1722 C CA . GLY A 1 252 ? 4.551 3.812 -13.270 1.00 95.69 252 GLY A CA 1
ATOM 1723 C C . GLY A 1 252 ? 4.000 2.926 -12.149 1.00 95.69 252 GLY A C 1
ATOM 1724 O O . GLY A 1 252 ? 3.041 3.308 -11.478 1.00 95.69 252 GLY A O 1
ATOM 1725 N N . LEU A 1 253 ? 4.645 1.784 -11.896 1.00 96.38 253 LEU A N 1
ATOM 1726 C CA . LEU A 1 253 ? 4.273 0.885 -10.802 1.00 96.38 253 LEU A CA 1
ATOM 1727 C C . LEU A 1 253 ? 4.496 1.548 -9.436 1.00 96.38 253 LEU A C 1
ATOM 1729 O O . LEU A 1 253 ? 3.584 1.580 -8.615 1.00 96.38 253 LEU A O 1
ATOM 1733 N N . LEU A 1 254 ? 5.668 2.149 -9.209 1.00 98.06 254 LEU A N 1
ATOM 1734 C CA . LEU A 1 254 ? 5.974 2.840 -7.950 1.00 98.06 254 LEU A CA 1
ATOM 1735 C C . LEU A 1 254 ? 5.019 4.014 -7.683 1.00 98.06 254 LEU A C 1
ATOM 1737 O O . LEU A 1 254 ? 4.644 4.254 -6.537 1.00 98.06 254 LEU A O 1
ATOM 1741 N N . ALA A 1 255 ? 4.585 4.724 -8.726 1.00 97.62 255 ALA A N 1
ATOM 1742 C CA . ALA A 1 255 ? 3.588 5.780 -8.590 1.00 97.62 255 ALA A CA 1
ATOM 1743 C C . ALA A 1 255 ? 2.216 5.219 -8.180 1.00 97.62 255 ALA A C 1
ATOM 1745 O O . ALA A 1 255 ? 1.527 5.836 -7.366 1.00 97.62 255 ALA A O 1
ATOM 1746 N N . SER A 1 256 ? 1.838 4.046 -8.701 1.00 97.62 256 SER A N 1
ATOM 1747 C CA . SER A 1 256 ? 0.615 3.342 -8.299 1.00 97.62 256 SER A CA 1
ATOM 1748 C C . SER A 1 256 ? 0.663 2.907 -6.831 1.00 97.62 256 SER A C 1
ATOM 1750 O O . SER A 1 256 ? -0.291 3.169 -6.101 1.00 97.62 256 SER A O 1
ATOM 1752 N N . LEU A 1 257 ? 1.783 2.330 -6.375 1.00 98.00 257 LEU A N 1
ATOM 1753 C CA . LEU A 1 257 ? 1.992 1.963 -4.964 1.00 98.00 257 LEU A CA 1
ATOM 1754 C C . LEU A 1 257 ? 1.907 3.196 -4.055 1.00 98.00 257 LEU A C 1
ATOM 1756 O O . LEU A 1 257 ? 1.110 3.222 -3.123 1.00 98.00 257 LEU A O 1
ATOM 1760 N N . CYS A 1 258 ? 2.618 4.275 -4.406 1.00 98.31 258 CYS A N 1
ATOM 1761 C CA . CYS A 1 258 ? 2.557 5.548 -3.683 1.00 98.31 258 CYS A CA 1
ATOM 1762 C C . CYS A 1 258 ? 1.115 6.064 -3.520 1.00 98.31 258 CYS A C 1
ATOM 1764 O O . CYS A 1 258 ? 0.740 6.557 -2.451 1.00 98.31 258 CYS A O 1
ATOM 1766 N N . ALA A 1 259 ? 0.301 5.972 -4.577 1.00 98.19 259 ALA A N 1
ATOM 1767 C CA . ALA A 1 259 ? -1.093 6.400 -4.541 1.00 98.19 259 ALA A CA 1
ATOM 1768 C C . ALA A 1 259 ? -1.958 5.492 -3.652 1.00 98.19 259 ALA A C 1
ATOM 1770 O O . ALA A 1 259 ? -2.773 6.005 -2.882 1.00 98.19 259 ALA A O 1
ATOM 1771 N N . ALA A 1 260 ? -1.772 4.172 -3.734 1.00 97.88 260 ALA A N 1
ATOM 1772 C CA . ALA A 1 260 ? -2.503 3.203 -2.922 1.00 97.88 260 ALA A CA 1
ATOM 1773 C C . ALA A 1 260 ? -2.206 3.372 -1.423 1.00 97.88 260 ALA A C 1
ATOM 1775 O O . ALA A 1 260 ? -3.133 3.512 -0.631 1.00 97.88 260 ALA A O 1
ATOM 1776 N N . GLU A 1 261 ? -0.934 3.474 -1.042 1.00 98.31 261 GLU A N 1
ATOM 1777 C CA . GLU A 1 261 ? -0.508 3.654 0.354 1.00 98.31 261 GLU A CA 1
ATOM 1778 C C . GLU A 1 261 ? -0.952 5.005 0.928 1.00 98.31 261 GLU A C 1
ATOM 1780 O O . GLU A 1 261 ? -1.398 5.096 2.072 1.00 98.31 261 GLU A O 1
ATOM 1785 N N . SER A 1 262 ? -0.935 6.065 0.110 1.00 98.12 262 SER A N 1
ATOM 1786 C CA . SER A 1 262 ? -1.513 7.356 0.511 1.00 98.12 262 SER A CA 1
ATOM 1787 C C . SER A 1 262 ? -3.013 7.220 0.815 1.00 98.12 262 SER A C 1
ATOM 1789 O O . SER A 1 262 ? -3.503 7.776 1.798 1.00 98.12 262 SER A O 1
ATOM 1791 N N . ALA A 1 263 ? -3.747 6.449 0.004 1.00 97.75 263 ALA A N 1
ATOM 1792 C CA . ALA A 1 263 ? -5.166 6.188 0.230 1.00 97.75 263 ALA A CA 1
ATOM 1793 C C . ALA A 1 263 ? -5.410 5.298 1.464 1.00 97.75 263 ALA A C 1
ATOM 1795 O O . ALA A 1 263 ? -6.372 5.533 2.200 1.00 97.75 263 ALA A O 1
ATOM 1796 N N . HIS A 1 264 ? -4.542 4.317 1.728 1.00 97.62 264 HIS A N 1
ATOM 1797 C CA . HIS A 1 264 ? -4.603 3.486 2.933 1.00 97.62 264 HIS A CA 1
ATOM 1798 C C . HIS A 1 264 ? -4.381 4.321 4.199 1.00 97.62 264 HIS A C 1
ATOM 1800 O O . HIS A 1 264 ? -5.194 4.244 5.122 1.00 97.62 264 HIS A O 1
ATOM 1806 N N . ALA A 1 265 ? -3.359 5.184 4.217 1.00 97.00 265 ALA A N 1
ATOM 1807 C CA . ALA A 1 265 ? -3.094 6.090 5.335 1.00 97.00 265 ALA A CA 1
ATOM 1808 C C . ALA A 1 265 ? -4.314 6.973 5.661 1.00 97.00 265 ALA A C 1
ATOM 1810 O O . ALA A 1 265 ? -4.702 7.106 6.825 1.00 97.00 265 ALA A O 1
ATOM 1811 N N . GLU A 1 266 ? -4.976 7.529 4.638 1.00 96.00 266 GLU A N 1
ATOM 1812 C CA . GLU A 1 266 ? -6.207 8.306 4.822 1.00 96.00 266 GLU A CA 1
ATOM 1813 C C . GLU A 1 266 ? -7.381 7.466 5.341 1.00 96.00 266 GLU A C 1
ATOM 1815 O O . GLU A 1 266 ? -8.150 7.933 6.186 1.00 96.00 266 GLU A O 1
ATOM 1820 N N . LEU A 1 267 ? -7.554 6.245 4.827 1.00 95.00 267 LEU A N 1
ATOM 1821 C CA . LEU A 1 267 ? -8.624 5.341 5.250 1.00 95.00 267 LEU A CA 1
ATOM 1822 C C . LEU A 1 267 ? -8.458 4.939 6.721 1.00 95.00 267 LEU A C 1
ATOM 1824 O O . LEU A 1 267 ? -9.427 4.983 7.479 1.00 95.00 267 LEU A O 1
ATOM 1828 N N . ILE A 1 268 ? -7.232 4.629 7.145 1.00 95.00 268 ILE A N 1
ATOM 1829 C CA . ILE A 1 268 ? -6.900 4.303 8.538 1.00 95.00 268 ILE A CA 1
ATOM 1830 C C . ILE A 1 268 ? -7.133 5.514 9.447 1.00 95.00 268 ILE A C 1
ATOM 1832 O O . ILE A 1 268 ? -7.755 5.382 10.502 1.00 95.00 268 ILE A O 1
ATOM 1836 N N . GLY A 1 269 ? -6.717 6.710 9.018 1.00 91.75 269 GLY A N 1
ATOM 1837 C CA . GLY A 1 269 ? -6.959 7.951 9.759 1.00 91.75 269 GLY A CA 1
ATOM 1838 C C . GLY A 1 269 ? -8.450 8.234 9.989 1.00 91.75 269 GLY A C 1
ATOM 1839 O O . GLY A 1 269 ? -8.841 8.675 11.069 1.00 91.75 269 GLY A O 1
ATOM 1840 N N . LYS A 1 270 ? -9.308 7.915 9.009 1.00 89.94 270 LYS A N 1
ATOM 1841 C CA . LYS A 1 270 ? -10.773 8.055 9.121 1.00 89.94 270 LYS A CA 1
ATOM 1842 C C . LYS A 1 270 ? -11.421 7.027 10.054 1.00 89.94 270 LYS A C 1
ATOM 1844 O O . LYS A 1 270 ? -12.497 7.308 10.574 1.00 89.94 270 LYS A O 1
ATOM 1849 N N . ALA A 1 271 ? -10.791 5.874 10.287 1.00 85.38 271 ALA A N 1
ATOM 1850 C CA . ALA A 1 271 ? -11.311 4.830 11.174 1.00 85.38 271 ALA A CA 1
ATOM 1851 C C . ALA A 1 271 ? -11.077 5.122 12.673 1.00 85.38 271 ALA A C 1
ATOM 1853 O O . ALA A 1 271 ? -11.814 4.626 13.523 1.00 85.38 271 ALA A O 1
ATOM 1854 N N . GLN A 1 272 ? -10.094 5.962 13.012 1.00 81.31 272 GLN A N 1
ATOM 1855 C CA . GLN A 1 272 ? -9.778 6.332 14.398 1.00 81.31 272 GLN A CA 1
ATOM 1856 C C . GLN A 1 272 ? -10.912 6.969 15.219 1.00 81.31 272 GLN A C 1
ATOM 1858 O O . GLN A 1 272 ? -11.117 6.543 16.358 1.00 81.31 272 GLN A O 1
ATOM 1863 N N . PRO A 1 273 ? -11.676 7.961 14.714 1.00 62.75 273 PRO A N 1
ATOM 1864 C CA . PRO A 1 273 ? -12.731 8.606 15.501 1.00 62.75 273 PRO A CA 1
ATOM 1865 C C . PRO A 1 273 ? -13.865 7.658 15.912 1.00 62.75 273 PRO A C 1
ATOM 1867 O O . PRO A 1 273 ? -14.642 7.995 16.804 1.00 62.75 273 PRO A O 1
ATOM 1870 N N . THR A 1 274 ? -13.976 6.484 15.285 1.00 71.56 274 THR A N 1
ATOM 1871 C CA . THR A 1 274 ? -14.967 5.462 15.641 1.00 71.56 274 THR A CA 1
ATOM 1872 C C . THR A 1 274 ? -14.543 4.632 16.854 1.00 71.56 274 THR A C 1
ATOM 1874 O O . THR A 1 274 ? -15.408 4.096 17.533 1.00 71.56 274 THR A O 1
ATOM 1877 N N . VAL A 1 275 ? -13.243 4.547 17.151 1.00 62.47 275 VAL A N 1
ATOM 1878 C CA . VAL A 1 275 ? -12.698 3.740 18.260 1.00 62.47 275 VAL A CA 1
ATOM 1879 C C . VAL A 1 275 ? -12.680 4.518 19.583 1.00 62.47 275 VAL A C 1
ATOM 1881 O O . VAL A 1 275 ? -12.770 3.928 20.656 1.00 62.47 275 VAL A O 1
ATOM 1884 N N . ALA A 1 276 ? -12.592 5.851 19.517 1.00 60.78 276 ALA A N 1
ATOM 1885 C CA . ALA A 1 276 ? -12.524 6.738 20.683 1.00 60.78 276 ALA A CA 1
ATOM 1886 C C . ALA A 1 276 ? -13.895 7.103 21.302 1.00 60.78 276 ALA A C 1
ATOM 1888 O O . ALA A 1 276 ? -13.952 7.962 22.183 1.00 60.78 276 ALA A O 1
ATOM 1889 N N . ARG A 1 277 ? -14.993 6.509 20.822 1.00 52.91 277 ARG A N 1
ATOM 1890 C CA . ARG A 1 277 ? -16.364 6.728 21.309 1.00 52.91 277 ARG A CA 1
ATOM 1891 C C . ARG A 1 277 ? -16.920 5.470 21.949 1.00 52.91 277 ARG A C 1
ATOM 1893 O O . ARG A 1 277 ? -17.660 5.638 22.940 1.00 52.91 277 ARG A O 1
#